Protein AF-A0A356JAR7-F1 (afdb_monomer_lite)

Foldseek 3Di:
DDDDDDDDPDDDDPPDPPDPDPPPDPDDDPDDVVVVVLVVVLVVQLVVLLVLLVVLLVVLCVVCVVDPLLNLLSVVLSLLSSLVSSCVSVVNDLLVSLVSVLVVVLVSLCVVVVDDSVVSVVLCVQLDLDDQDLVSLVVSLVVQCVVCVVPVSSNVSSVVNSVSSVLSNVCVVVVNDPVVSSVVVLLVVLCVSCVVPPPPSVVSVVSSVSSVVSSVVVVVVPD

Secondary structure (DSSP, 8-state):
----------------GGGS-SSS--------HHHHHHHHHHHHHHHHHHHHHHHHHHHHHHHTTT-HHHHHHHHHHHHHHHHHHHHHHTT--HHHHHHHHHHHHHHHHHHHH---HHHHHHHHHHH-S--SSHHHHHHHHHHHHHHTTT-HHHHHHHHHHHHHHHHHHHHHHHT--HHHHHHHHHHHHHHHHTTTSSS-HHHHHHHHHHHHHHHHHHHHT--

pLDDT: mean 80.56, std 20.0, range [25.48, 97.31]

Structure (mmCIF, N/CA/C/O backbone):
data_AF-A0A356JAR7-F1
#
_entry.id   AF-A0A356JAR7-F1
#
loop_
_atom_site.group_PDB
_atom_site.id
_atom_site.type_symbol
_atom_site.label_atom_id
_atom_site.label_alt_id
_atom_site.label_comp_id
_atom_site.label_asym_id
_atom_site.label_entity_id
_atom_site.label_seq_id
_atom_site.pdbx_PDB_ins_code
_atom_site.Cartn_x
_atom_site.Cartn_y
_atom_site.Cartn_z
_atom_site.occupancy
_atom_site.B_iso_or_equiv
_atom_site.auth_seq_id
_atom_site.auth_comp_id
_atom_site.auth_asym_id
_atom_site.auth_atom_id
_atom_site.pdbx_PDB_model_num
ATOM 1 N N . MET A 1 1 ? -28.819 -6.825 34.158 1.00 35.91 1 MET A N 1
ATOM 2 C CA . MET A 1 1 ? -28.658 -8.290 34.064 1.00 35.91 1 MET A CA 1
ATOM 3 C C . MET A 1 1 ? -28.455 -8.627 32.602 1.00 35.91 1 MET A C 1
ATOM 5 O O . MET A 1 1 ? -29.232 -8.179 31.770 1.00 35.91 1 MET A O 1
ATOM 9 N N . GLU A 1 2 ? -27.337 -9.286 32.324 1.00 35.34 2 GLU A N 1
ATOM 10 C CA . GLU A 1 2 ? -26.814 -9.649 31.007 1.00 35.34 2 GLU A CA 1
ATOM 11 C C . GLU A 1 2 ? -27.755 -10.545 30.194 1.00 35.34 2 GLU A C 1
ATOM 13 O O . GLU A 1 2 ? -28.393 -11.434 30.756 1.00 35.34 2 GLU A O 1
ATOM 18 N N . ASN A 1 3 ? -27.692 -10.436 28.859 1.00 30.36 3 ASN A N 1
ATOM 19 C CA . ASN A 1 3 ? -27.436 -11.631 28.051 1.00 30.36 3 ASN A CA 1
ATOM 20 C C . ASN A 1 3 ? -26.855 -11.323 26.654 1.00 30.36 3 ASN A C 1
ATOM 22 O O . ASN A 1 3 ? -27.565 -10.984 25.714 1.00 30.36 3 ASN A O 1
ATOM 26 N N . ARG A 1 4 ? -25.528 -11.493 26.572 1.00 31.50 4 ARG A N 1
ATOM 27 C CA . ARG A 1 4 ? -24.758 -12.283 25.589 1.00 31.50 4 ARG A CA 1
ATOM 28 C C . ARG A 1 4 ? -25.007 -12.048 24.095 1.00 31.50 4 ARG A C 1
ATOM 30 O O . ARG A 1 4 ? -25.808 -12.723 23.452 1.00 31.50 4 ARG A O 1
ATOM 37 N N . GLY A 1 5 ? -24.132 -11.217 23.530 1.00 29.02 5 GLY A N 1
ATOM 38 C CA . GLY A 1 5 ? -23.761 -11.270 22.121 1.00 29.02 5 GLY A CA 1
ATOM 39 C C . GLY A 1 5 ? -23.089 -12.600 21.765 1.00 29.02 5 GLY A C 1
ATOM 40 O O . GLY A 1 5 ? -22.187 -13.075 22.458 1.00 29.02 5 GLY A O 1
ATOM 41 N N . LYS A 1 6 ? -23.531 -13.200 20.660 1.00 31.67 6 LYS A N 1
ATOM 42 C CA . LYS A 1 6 ? -22.829 -14.296 19.993 1.00 31.67 6 LYS A CA 1
ATOM 43 C C . LYS A 1 6 ? -21.665 -13.693 19.205 1.00 31.67 6 LYS A C 1
ATOM 45 O O . LYS A 1 6 ? -21.878 -13.143 18.132 1.00 31.67 6 LYS A O 1
ATOM 50 N N . ARG A 1 7 ? -20.443 -13.783 19.737 1.00 31.20 7 ARG A N 1
ATOM 51 C CA . ARG A 1 7 ? -19.226 -13.577 18.941 1.00 31.20 7 ARG A CA 1
ATOM 52 C C . ARG A 1 7 ? -18.943 -14.865 18.180 1.00 31.20 7 ARG A C 1
ATOM 54 O O . ARG A 1 7 ? -18.690 -15.906 18.784 1.00 31.20 7 ARG A O 1
ATOM 61 N N . VAL A 1 8 ? -19.049 -14.788 16.860 1.00 27.92 8 VAL A N 1
ATOM 62 C CA . VAL A 1 8 ? -18.603 -15.838 15.950 1.00 27.92 8 VAL A CA 1
ATOM 63 C C . VAL A 1 8 ? -17.076 -15.837 15.994 1.00 27.92 8 VAL A C 1
ATOM 65 O O . VAL A 1 8 ? -16.437 -14.861 15.619 1.00 27.92 8 VAL A O 1
ATOM 68 N N . ILE A 1 9 ? -16.497 -16.921 16.505 1.00 32.31 9 ILE A N 1
ATOM 69 C CA . ILE A 1 9 ? -15.067 -17.202 16.404 1.00 32.31 9 ILE A CA 1
ATOM 70 C C . ILE A 1 9 ? -14.839 -17.693 14.973 1.00 32.31 9 ILE A C 1
ATOM 72 O O . ILE A 1 9 ? -15.124 -18.851 14.671 1.00 32.31 9 ILE A O 1
ATOM 76 N N . ILE A 1 10 ? -14.371 -16.821 14.079 1.00 30.97 10 ILE A N 1
ATOM 77 C CA . ILE A 1 10 ? -13.859 -17.255 12.776 1.00 30.97 10 ILE A CA 1
ATOM 78 C C . ILE A 1 10 ? -12.370 -17.528 12.964 1.00 30.97 10 ILE A C 1
ATOM 80 O O . ILE A 1 10 ? -11.552 -16.618 13.062 1.00 30.97 10 ILE A O 1
ATOM 84 N N . GLY A 1 11 ? -12.039 -18.814 13.083 1.00 25.48 11 GLY A N 1
ATOM 85 C CA . GLY A 1 11 ? -10.665 -19.290 13.030 1.00 25.48 11 GLY A CA 1
ATOM 86 C C . GLY A 1 11 ? -10.060 -18.945 11.674 1.00 25.48 11 GLY A C 1
ATOM 87 O O . GLY A 1 11 ? -10.564 -19.368 10.635 1.00 25.48 11 GLY A O 1
ATOM 88 N N . ILE A 1 12 ? -8.979 -18.172 11.702 1.00 36.19 12 ILE A N 1
ATOM 89 C CA . ILE A 1 12 ? -8.209 -17.785 10.526 1.00 36.19 12 ILE A CA 1
ATOM 90 C C . ILE A 1 12 ? -7.508 -19.042 9.995 1.00 36.19 12 ILE A C 1
ATOM 92 O O . ILE A 1 12 ? -6.476 -19.467 10.509 1.00 36.19 12 ILE A O 1
ATOM 96 N N . ARG A 1 13 ? -8.086 -19.668 8.967 1.00 26.36 13 ARG A N 1
ATOM 97 C CA . ARG A 1 13 ? -7.337 -20.528 8.050 1.00 26.36 13 ARG A CA 1
ATOM 98 C C . ARG A 1 13 ? -6.931 -19.658 6.870 1.00 26.36 13 ARG A C 1
ATOM 100 O O . ARG A 1 13 ? -7.757 -19.376 6.011 1.00 26.36 13 ARG A O 1
ATOM 107 N N . PHE A 1 14 ? -5.661 -19.263 6.825 1.00 33.34 14 PHE A N 1
ATOM 108 C CA . PHE A 1 14 ? -5.032 -18.769 5.603 1.00 33.34 14 PHE A CA 1
ATOM 109 C C . PHE A 1 14 ? -4.961 -19.923 4.596 1.00 33.34 14 PHE A C 1
ATOM 111 O O . PHE A 1 14 ? -3.959 -20.625 4.479 1.00 33.34 14 PHE A O 1
ATOM 118 N N . THR A 1 15 ? -6.053 -20.171 3.881 1.00 28.72 15 THR A N 1
ATOM 119 C CA . THR A 1 15 ? -5.991 -20.925 2.634 1.00 28.72 15 THR A CA 1
ATOM 120 C C . THR A 1 15 ? -5.619 -19.962 1.517 1.00 28.72 15 THR A C 1
ATOM 122 O O . THR A 1 15 ? -6.446 -19.189 1.054 1.00 28.72 15 THR A O 1
ATOM 125 N N . SER A 1 16 ? -4.369 -20.089 1.065 1.00 33.62 16 SER A N 1
ATOM 126 C CA . SER A 1 16 ? -3.976 -19.895 -0.335 1.00 33.62 16 SER A CA 1
ATOM 127 C C . SER A 1 16 ? -3.787 -18.460 -0.849 1.00 33.62 16 SER A C 1
ATOM 129 O O . SER A 1 16 ? -4.411 -18.069 -1.825 1.00 33.62 16 SER A O 1
ATOM 131 N N . ILE A 1 17 ? -2.754 -17.768 -0.354 1.00 38.88 17 ILE A N 1
ATOM 132 C CA . ILE A 1 17 ? -2.008 -16.791 -1.186 1.00 38.88 17 ILE A CA 1
ATOM 133 C C . ILE A 1 17 ? -1.139 -17.521 -2.247 1.00 38.88 17 ILE A C 1
ATOM 135 O O . ILE A 1 17 ? -0.597 -16.924 -3.167 1.00 38.88 17 ILE A O 1
ATOM 139 N N . SER A 1 18 ? -1.088 -18.858 -2.221 1.00 37.78 18 SER A N 1
ATOM 140 C CA . SER A 1 18 ? -0.409 -19.700 -3.223 1.00 37.78 18 SER A CA 1
ATOM 141 C C . SER A 1 18 ? -1.210 -19.960 -4.515 1.00 37.78 18 SER A C 1
ATOM 143 O O . SER A 1 18 ? -0.917 -20.925 -5.218 1.00 37.78 18 SER A O 1
ATOM 145 N N . ARG A 1 19 ? -2.251 -19.177 -4.837 1.00 33.78 19 ARG A N 1
ATOM 146 C CA . ARG A 1 19 ? -3.050 -19.354 -6.072 1.00 33.78 19 ARG A CA 1
ATOM 147 C C . ARG A 1 19 ? -3.418 -18.038 -6.760 1.00 33.78 19 ARG A C 1
ATOM 149 O O . ARG A 1 19 ? -4.527 -17.884 -7.264 1.00 33.78 19 ARG A O 1
ATOM 156 N N . ILE A 1 20 ? -2.477 -17.104 -6.842 1.00 39.41 20 ILE A N 1
ATOM 157 C CA . ILE A 1 20 ? -2.588 -16.006 -7.806 1.00 39.41 20 ILE A CA 1
ATOM 158 C C . ILE A 1 20 ? -2.305 -16.598 -9.202 1.00 39.41 20 ILE A C 1
ATOM 160 O O . ILE A 1 20 ? -1.162 -16.816 -9.580 1.00 39.41 20 ILE A O 1
ATOM 164 N N . ASN A 1 21 ? -3.385 -16.971 -9.900 1.00 33.88 21 ASN A N 1
ATOM 165 C CA . ASN A 1 21 ? -3.517 -17.191 -11.349 1.00 33.88 21 ASN A CA 1
ATOM 166 C C . ASN A 1 21 ? -2.280 -17.702 -12.124 1.00 33.88 21 ASN A C 1
ATOM 168 O O . ASN A 1 21 ? -1.588 -16.934 -12.787 1.00 33.88 21 ASN A O 1
ATOM 172 N N . ILE A 1 22 ? -2.106 -19.027 -12.178 1.00 39.91 22 ILE A N 1
ATOM 173 C CA . ILE A 1 22 ? -1.202 -19.696 -13.138 1.00 39.91 22 ILE A CA 1
ATOM 174 C C . ILE A 1 22 ? -1.838 -19.824 -14.549 1.00 39.91 22 ILE A C 1
ATOM 176 O O . ILE A 1 22 ? -1.135 -20.084 -15.519 1.00 39.91 22 ILE A O 1
ATOM 180 N N . ASP A 1 23 ? -3.134 -19.531 -14.730 1.00 35.72 23 ASP A N 1
ATOM 181 C CA . ASP A 1 23 ? -3.865 -19.909 -15.958 1.00 35.72 23 ASP A CA 1
ATOM 182 C C . ASP A 1 23 ? -4.227 -18.780 -16.946 1.00 35.72 23 ASP A C 1
ATOM 184 O O . ASP A 1 23 ? -5.091 -18.958 -17.807 1.00 35.72 23 ASP A O 1
ATOM 188 N N . ARG A 1 24 ? -3.562 -17.616 -16.932 1.00 39.03 24 ARG A N 1
ATOM 189 C CA . ARG A 1 24 ? -3.810 -16.584 -17.968 1.00 39.03 24 ARG A CA 1
ATOM 190 C C . ARG A 1 24 ? -2.548 -15.962 -18.559 1.00 39.03 24 ARG A C 1
ATOM 192 O O . ARG A 1 24 ? -2.243 -14.799 -18.331 1.00 39.03 24 ARG A O 1
ATOM 199 N N . LYS A 1 25 ? -1.895 -16.766 -19.407 1.00 35.69 25 LYS A N 1
ATOM 200 C CA . LYS A 1 25 ? -1.301 -16.453 -20.732 1.00 35.69 25 LYS A CA 1
ATOM 201 C C . LYS A 1 25 ? -0.078 -17.349 -20.970 1.00 35.69 25 LYS A C 1
ATOM 203 O O . LYS A 1 25 ? 1.059 -16.891 -20.971 1.00 35.69 25 LYS A O 1
ATOM 208 N N . MET A 1 26 ? -0.324 -18.626 -21.271 1.00 36.75 26 MET A N 1
ATOM 209 C CA . MET A 1 26 ? 0.580 -19.369 -22.152 1.00 36.75 26 MET A CA 1
ATOM 210 C C . MET A 1 26 ? 0.489 -18.732 -23.541 1.00 36.75 26 MET A C 1
ATOM 212 O O . MET A 1 26 ? -0.323 -19.137 -24.366 1.00 36.75 26 MET A O 1
ATOM 216 N N . ASN A 1 27 ? 1.272 -17.682 -23.781 1.00 38.81 27 ASN A N 1
ATOM 217 C CA . ASN A 1 27 ? 1.501 -17.191 -25.132 1.00 38.81 27 ASN A CA 1
ATOM 218 C C . ASN A 1 27 ? 3.004 -16.981 -25.343 1.00 38.81 27 ASN A C 1
ATOM 220 O O . ASN A 1 27 ? 3.568 -15.939 -25.028 1.00 38.81 27 ASN A O 1
ATOM 224 N N . THR A 1 28 ? 3.616 -18.066 -25.824 1.00 54.88 28 THR A N 1
ATOM 225 C CA . THR A 1 28 ? 4.808 -18.130 -26.681 1.00 54.88 28 THR A CA 1
ATOM 226 C C . THR A 1 28 ? 6.009 -17.266 -26.279 1.00 54.88 28 THR A C 1
ATOM 228 O O . THR A 1 28 ? 6.297 -16.254 -26.914 1.00 54.88 28 THR A O 1
ATOM 231 N N . MET A 1 29 ? 6.792 -17.744 -25.311 1.00 47.66 29 MET A N 1
ATOM 232 C CA . MET A 1 29 ? 8.245 -17.540 -25.319 1.00 47.66 29 MET A CA 1
ATOM 233 C C . MET A 1 29 ? 8.928 -18.902 -25.499 1.00 47.66 29 MET A C 1
ATOM 235 O O . MET A 1 29 ? 8.422 -19.897 -24.977 1.00 47.66 29 MET A O 1
ATOM 239 N N . PRO A 1 30 ? 10.037 -18.995 -26.254 1.00 45.12 30 PRO A N 1
ATOM 240 C CA . PRO A 1 30 ? 10.746 -20.254 -26.426 1.00 45.12 30 PRO A CA 1
ATOM 241 C C . PRO A 1 30 ? 11.299 -20.703 -25.067 1.00 45.12 30 PRO A C 1
ATOM 243 O O . PRO A 1 30 ? 12.112 -20.016 -24.448 1.00 45.12 30 PRO A O 1
ATOM 246 N N . HIS A 1 31 ? 10.819 -21.849 -24.586 1.00 51.94 31 HIS A N 1
ATOM 247 C CA . HIS A 1 31 ? 11.272 -22.480 -23.351 1.00 51.94 31 HIS A CA 1
ATOM 248 C C . HIS A 1 31 ? 12.684 -23.052 -23.550 1.00 51.94 31 HIS A C 1
ATOM 250 O O . HIS A 1 31 ? 12.841 -24.228 -23.876 1.00 51.94 31 HIS A O 1
ATOM 256 N N . SER A 1 32 ? 13.721 -22.225 -23.391 1.00 63.66 32 SER A N 1
ATOM 257 C CA . SER A 1 32 ? 15.079 -22.736 -23.193 1.00 63.66 32 SER A CA 1
ATOM 258 C C . SER A 1 32 ? 15.214 -23.268 -21.755 1.00 63.66 32 SER A C 1
ATOM 260 O O . SER A 1 32 ? 14.620 -22.696 -20.836 1.00 63.66 32 SER A O 1
ATOM 262 N N . PRO A 1 33 ? 15.976 -24.353 -21.525 1.00 69.31 33 PRO A N 1
ATOM 263 C CA . PRO A 1 33 ? 16.272 -24.862 -20.182 1.00 69.31 33 PRO A CA 1
ATOM 264 C C . PRO A 1 33 ? 16.812 -23.789 -19.222 1.00 69.31 33 PRO A C 1
ATOM 266 O O . PRO A 1 33 ? 16.407 -23.744 -18.065 1.00 69.31 33 PRO A O 1
ATOM 269 N N . GLU A 1 34 ? 17.623 -22.866 -19.738 1.00 69.44 34 GLU A N 1
ATOM 270 C CA . GLU A 1 34 ? 18.207 -21.735 -19.002 1.00 69.44 34 GLU A CA 1
ATOM 271 C C . GLU A 1 34 ? 17.139 -20.779 -18.435 1.00 69.44 34 GLU A C 1
ATOM 273 O O . GLU A 1 34 ? 17.252 -20.309 -17.304 1.00 69.44 34 GLU A O 1
ATOM 278 N N . ASN A 1 35 ? 16.049 -20.535 -19.176 1.00 71.94 35 ASN A N 1
ATOM 279 C CA . ASN A 1 35 ? 14.945 -19.694 -18.702 1.00 71.94 35 ASN A CA 1
ATOM 280 C C . ASN A 1 35 ? 14.132 -20.372 -17.587 1.00 71.94 35 ASN A C 1
ATOM 282 O O . ASN A 1 35 ? 13.607 -19.684 -16.713 1.00 71.94 35 ASN A O 1
ATOM 286 N N . MET A 1 36 ? 14.016 -21.705 -17.602 1.00 71.44 36 MET A N 1
ATOM 287 C CA . MET A 1 36 ? 13.330 -22.455 -16.540 1.00 71.44 36 MET A CA 1
ATOM 288 C C . MET A 1 36 ? 14.165 -22.516 -15.257 1.00 71.44 36 MET A C 1
ATOM 290 O O . MET A 1 36 ? 13.614 -22.397 -14.164 1.00 71.44 36 MET A O 1
ATOM 294 N N . GLU A 1 37 ? 15.484 -22.657 -15.386 1.00 77.44 37 GLU A N 1
ATOM 295 C CA . GLU A 1 37 ? 16.415 -22.667 -14.255 1.00 77.44 37 GLU A CA 1
ATOM 296 C C . GLU A 1 37 ? 16.419 -21.318 -13.524 1.00 77.44 37 GLU A C 1
ATOM 298 O O . GLU A 1 37 ? 16.181 -21.278 -12.317 1.00 77.44 37 GLU A O 1
ATOM 303 N N . LEU A 1 38 ? 16.523 -20.202 -14.257 1.00 79.00 38 LEU A N 1
ATOM 304 C CA . LEU A 1 38 ? 16.450 -18.855 -13.679 1.00 79.00 38 LEU A CA 1
ATOM 305 C C . LEU A 1 38 ? 15.112 -18.586 -12.963 1.00 79.00 38 LEU A C 1
ATOM 307 O O . LEU A 1 38 ? 15.077 -17.975 -11.893 1.00 79.00 38 LEU A O 1
ATOM 311 N N . GLN A 1 39 ? 13.995 -19.046 -13.537 1.00 77.44 39 GLN A N 1
ATOM 312 C CA . GLN A 1 39 ? 12.677 -18.917 -12.907 1.00 77.44 39 GLN A CA 1
ATOM 313 C C . GLN A 1 39 ? 12.595 -19.697 -11.593 1.00 77.44 39 GLN A C 1
ATOM 315 O O . GLN A 1 39 ? 12.089 -19.172 -10.601 1.00 77.44 3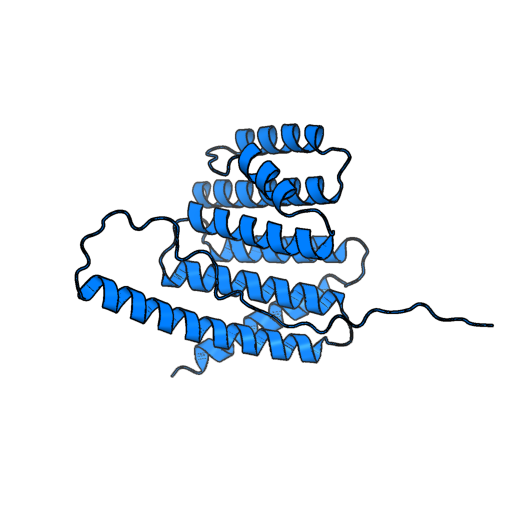9 GLN A O 1
ATOM 320 N N . TYR A 1 40 ? 13.108 -20.926 -11.570 1.00 79.94 40 TYR A N 1
ATOM 321 C CA . TYR A 1 40 ? 13.143 -21.742 -10.362 1.00 79.94 40 TYR A CA 1
ATOM 322 C C . TYR A 1 40 ? 14.044 -21.124 -9.282 1.00 79.94 40 TYR A C 1
ATOM 324 O O . TYR A 1 40 ? 13.640 -21.018 -8.123 1.00 79.94 40 TYR A O 1
ATOM 332 N N . GLU A 1 41 ? 15.231 -20.638 -9.650 1.00 83.94 41 GLU A N 1
ATOM 333 C CA . GLU A 1 41 ? 16.133 -19.947 -8.724 1.00 83.94 41 GLU A CA 1
ATOM 334 C C . GLU A 1 41 ? 15.486 -18.704 -8.103 1.00 83.94 41 GLU A C 1
ATOM 336 O O . GLU A 1 41 ? 15.566 -18.501 -6.887 1.00 83.94 41 GLU A O 1
ATOM 341 N N . ASN A 1 42 ? 14.799 -17.891 -8.910 1.00 84.62 42 ASN A N 1
ATOM 342 C CA . ASN A 1 42 ? 14.072 -16.728 -8.410 1.00 84.62 42 ASN A CA 1
ATOM 343 C C . ASN A 1 42 ? 12.934 -17.129 -7.466 1.00 84.62 42 ASN A C 1
ATOM 345 O O . ASN A 1 42 ? 12.805 -16.522 -6.403 1.00 84.62 42 ASN A O 1
ATOM 349 N N . GLN A 1 43 ? 12.175 -18.188 -7.771 1.00 81.56 43 GLN A N 1
ATOM 350 C CA . GLN A 1 43 ? 11.149 -18.714 -6.860 1.00 81.56 43 GLN A CA 1
ATOM 351 C C . GLN A 1 43 ? 11.739 -19.152 -5.513 1.00 81.56 43 GLN A C 1
ATOM 353 O O . GLN A 1 43 ? 11.181 -18.835 -4.463 1.00 81.56 43 GLN A O 1
ATOM 358 N N . VAL A 1 44 ? 12.892 -19.827 -5.516 1.00 87.06 44 VAL A N 1
ATOM 359 C CA . VAL A 1 44 ? 13.582 -20.224 -4.278 1.00 87.06 44 VAL A CA 1
ATOM 360 C C . VAL A 1 44 ? 14.054 -18.999 -3.489 1.00 87.06 44 VAL A C 1
ATOM 362 O O . VAL A 1 44 ? 13.908 -18.959 -2.265 1.00 87.06 44 VAL A O 1
ATOM 365 N N . ARG A 1 45 ? 14.612 -17.984 -4.161 1.00 86.12 45 ARG A N 1
ATOM 366 C CA . ARG A 1 45 ? 15.053 -16.732 -3.519 1.00 86.12 45 ARG A CA 1
ATOM 367 C C . ARG A 1 45 ? 13.885 -15.981 -2.887 1.00 86.12 45 ARG A C 1
ATOM 369 O O . ARG A 1 45 ? 14.003 -15.538 -1.749 1.00 86.12 45 ARG A O 1
ATOM 376 N N . VAL A 1 46 ? 12.767 -15.884 -3.601 1.00 86.12 46 VAL A N 1
ATOM 377 C CA . VAL A 1 46 ? 11.513 -15.302 -3.106 1.00 86.12 46 VAL A CA 1
ATOM 378 C C . VAL A 1 46 ? 11.023 -16.050 -1.877 1.00 86.12 46 VAL A C 1
ATOM 380 O O . VAL A 1 46 ? 10.754 -15.419 -0.861 1.00 86.12 46 VAL A O 1
ATOM 383 N N . GLY A 1 47 ? 10.960 -17.384 -1.945 1.00 85.94 47 GLY A N 1
ATOM 384 C CA . GLY A 1 47 ? 10.507 -18.217 -0.832 1.00 85.94 47 GLY A CA 1
ATOM 385 C C . GLY A 1 47 ? 11.309 -17.956 0.441 1.00 85.94 47 GLY A C 1
ATOM 386 O O . GLY A 1 47 ? 10.729 -17.675 1.485 1.00 85.94 47 GLY A O 1
ATOM 387 N N . LYS A 1 48 ? 12.643 -17.923 0.332 1.00 88.81 48 LYS A N 1
ATOM 388 C CA . LYS A 1 48 ? 13.532 -17.615 1.464 1.00 88.81 48 LYS A CA 1
ATOM 389 C C . LYS A 1 48 ? 13.312 -16.217 2.040 1.00 88.81 48 LYS A C 1
ATOM 391 O O . LYS A 1 48 ? 13.357 -16.045 3.255 1.00 88.81 48 LYS A O 1
ATOM 396 N N . GLU A 1 49 ? 13.106 -15.209 1.196 1.00 90.44 49 GLU A N 1
ATOM 397 C CA . GLU A 1 49 ? 12.828 -13.852 1.680 1.00 90.44 49 GLU A CA 1
ATOM 398 C C . GLU A 1 49 ? 11.448 -13.771 2.343 1.00 90.44 49 GLU A C 1
ATOM 400 O O . GLU A 1 49 ? 11.308 -13.147 3.392 1.00 90.44 49 GLU A O 1
ATOM 405 N N . PHE A 1 50 ? 10.443 -14.457 1.798 1.00 93.19 50 PHE A N 1
ATOM 406 C CA . PHE A 1 50 ? 9.102 -14.493 2.377 1.00 93.19 50 PHE A CA 1
ATOM 407 C C . PHE A 1 50 ? 9.082 -15.202 3.729 1.00 93.19 50 PHE A C 1
ATOM 409 O O . PHE A 1 50 ? 8.407 -14.722 4.632 1.00 93.19 50 PHE A O 1
ATOM 416 N N . GLU A 1 51 ? 9.840 -16.286 3.896 1.00 91.62 51 GLU A N 1
ATOM 417 C CA . GLU A 1 51 ? 9.993 -16.970 5.185 1.00 91.62 51 GLU A CA 1
ATOM 418 C C . GLU A 1 51 ? 10.566 -16.039 6.260 1.00 91.62 51 GLU A C 1
ATOM 420 O O . GLU A 1 51 ? 10.033 -15.976 7.366 1.00 91.62 51 GLU A O 1
ATOM 425 N N . LYS A 1 52 ? 11.608 -15.258 5.941 1.00 92.75 52 LYS A N 1
ATOM 426 C CA . LYS A 1 52 ? 12.162 -14.263 6.879 1.00 92.75 52 LYS A CA 1
ATOM 427 C C . LYS A 1 52 ? 11.115 -13.223 7.272 1.00 92.75 52 LYS A C 1
ATOM 429 O O . LYS A 1 52 ? 10.963 -12.920 8.453 1.00 92.75 52 LYS A O 1
ATOM 434 N N . ILE A 1 53 ? 10.386 -12.704 6.285 1.00 94.12 53 ILE A N 1
ATOM 435 C CA . ILE A 1 53 ? 9.344 -11.694 6.493 1.00 94.12 53 ILE A CA 1
ATOM 436 C C . ILE A 1 53 ? 8.213 -12.243 7.376 1.00 94.12 53 ILE A C 1
ATOM 438 O O . ILE A 1 53 ? 7.768 -11.552 8.290 1.00 94.12 53 ILE A O 1
ATOM 442 N N . GLU A 1 54 ? 7.776 -13.486 7.150 1.00 93.44 54 GLU A N 1
ATOM 443 C CA . GLU A 1 54 ? 6.779 -14.151 8.001 1.00 93.44 54 GLU A CA 1
ATOM 444 C C . GLU A 1 54 ? 7.282 -14.290 9.439 1.00 93.44 54 GLU A C 1
ATOM 446 O O . GLU A 1 54 ? 6.581 -13.902 10.367 1.00 93.44 54 GLU A O 1
ATOM 451 N N . LEU A 1 55 ? 8.526 -14.734 9.640 1.00 93.31 55 LEU A N 1
ATOM 452 C CA . LEU A 1 55 ? 9.102 -14.866 10.980 1.00 93.31 55 LEU A CA 1
ATOM 453 C C . LEU A 1 55 ? 9.169 -13.528 11.733 1.00 93.31 55 LEU A C 1
ATOM 455 O O . LEU A 1 55 ? 8.941 -13.497 12.944 1.00 93.31 55 LEU A O 1
ATOM 459 N N . VAL A 1 56 ? 9.494 -12.421 11.053 1.00 94.56 56 VAL A N 1
ATOM 460 C CA . VAL A 1 56 ? 9.459 -11.076 11.658 1.00 94.56 56 VAL A CA 1
ATOM 461 C C . VAL A 1 56 ? 8.028 -10.699 12.037 1.00 94.56 56 VAL A C 1
ATOM 463 O O . VAL A 1 56 ? 7.772 -10.296 13.175 1.00 94.56 56 VAL A O 1
ATOM 466 N N . ALA A 1 57 ? 7.089 -10.860 11.106 1.00 93.56 57 ALA A N 1
ATOM 467 C CA . ALA A 1 57 ? 5.697 -10.490 11.312 1.00 93.56 57 ALA A CA 1
ATOM 468 C C . ALA A 1 57 ? 5.026 -11.318 12.418 1.00 93.56 57 ALA A C 1
ATOM 470 O O . ALA A 1 57 ? 4.292 -10.760 13.230 1.00 93.56 57 ALA A O 1
ATOM 471 N N . GLU A 1 58 ? 5.301 -12.620 12.505 1.00 93.00 58 GLU A N 1
ATOM 472 C CA . GLU A 1 58 ? 4.800 -13.498 13.567 1.00 93.00 58 GLU A CA 1
ATOM 473 C C . GLU A 1 58 ? 5.309 -13.059 14.942 1.00 93.00 58 GLU A C 1
ATOM 475 O O . GLU A 1 58 ? 4.520 -12.931 15.879 1.00 93.00 58 GLU A O 1
ATOM 480 N N . LYS A 1 59 ? 6.610 -12.756 15.064 1.00 92.81 59 LYS A N 1
ATOM 481 C CA . LYS A 1 59 ? 7.205 -12.271 16.321 1.00 92.81 59 LYS A CA 1
ATOM 482 C C . LYS A 1 59 ? 6.568 -10.969 16.793 1.00 92.81 59 LYS A C 1
ATOM 484 O O . LYS A 1 59 ? 6.243 -10.842 17.973 1.00 92.81 59 LYS A O 1
ATOM 489 N N . LEU A 1 60 ? 6.382 -10.011 15.886 1.00 93.00 60 LEU A N 1
ATOM 490 C CA . LEU A 1 60 ? 5.749 -8.736 16.221 1.00 93.00 60 LEU A CA 1
ATOM 491 C C . LEU A 1 60 ? 4.261 -8.919 16.520 1.00 93.00 60 LEU A C 1
ATOM 493 O O . LEU A 1 60 ? 3.768 -8.381 17.505 1.00 93.00 60 LEU A O 1
ATOM 497 N N . THR A 1 61 ? 3.555 -9.743 15.748 1.00 90.75 61 THR A N 1
ATOM 498 C CA . THR A 1 61 ? 2.145 -10.060 16.010 1.00 90.75 61 THR A CA 1
ATOM 499 C C . THR A 1 61 ? 1.959 -10.662 17.400 1.00 90.75 61 THR A C 1
ATOM 501 O O . THR A 1 61 ? 1.052 -10.253 18.118 1.00 90.75 61 THR A O 1
ATOM 504 N N . GLU A 1 62 ? 2.828 -11.586 17.818 1.00 89.62 62 GLU A N 1
ATOM 505 C CA . GLU A 1 62 ? 2.782 -12.165 19.165 1.00 89.62 62 GLU A CA 1
ATOM 506 C C . GLU A 1 62 ? 3.100 -11.119 20.246 1.00 89.62 62 GLU A C 1
ATOM 508 O O . GLU A 1 62 ? 2.437 -11.083 21.285 1.00 89.62 62 GLU A O 1
ATOM 513 N N . LYS A 1 63 ? 4.066 -10.225 19.995 1.00 90.00 63 LYS A N 1
ATOM 514 C CA . LYS A 1 63 ? 4.413 -9.121 20.905 1.00 90.00 63 LYS A CA 1
ATOM 515 C C . LYS A 1 63 ? 3.253 -8.136 21.100 1.00 90.00 63 LYS A C 1
ATOM 517 O O . LYS A 1 63 ? 3.047 -7.665 22.217 1.00 90.00 63 LYS A O 1
ATOM 522 N N . TYR A 1 64 ? 2.485 -7.852 20.047 1.00 86.81 64 TYR A N 1
ATOM 523 C CA . TYR A 1 64 ? 1.380 -6.881 20.048 1.00 86.81 64 TYR A CA 1
ATOM 524 C C . TYR A 1 64 ? -0.019 -7.520 20.076 1.00 86.81 64 TYR A C 1
ATOM 526 O O . TYR A 1 64 ? -1.014 -6.836 19.842 1.00 86.81 64 TYR A O 1
ATOM 534 N N . LYS A 1 65 ? -0.122 -8.813 20.406 1.00 80.25 65 LYS A N 1
ATOM 535 C CA . LYS A 1 65 ? -1.354 -9.620 20.299 1.00 80.25 65 LYS A CA 1
ATOM 536 C C . LYS A 1 65 ? -2.578 -9.087 21.045 1.00 80.25 65 LYS A C 1
ATOM 538 O O . LYS A 1 65 ? -3.702 -9.411 20.676 1.00 80.25 65 LYS A O 1
ATOM 543 N N . GLU A 1 66 ? -2.366 -8.290 22.089 1.00 78.25 66 GLU A N 1
ATOM 544 C CA . GLU A 1 66 ? -3.441 -7.712 22.902 1.00 78.25 66 GLU A CA 1
ATOM 545 C C . GLU A 1 66 ? -4.183 -6.573 22.170 1.00 78.25 66 GLU A C 1
ATOM 547 O O . GLU A 1 66 ? -5.264 -6.170 22.596 1.00 78.25 66 GLU A O 1
ATOM 552 N N . TYR A 1 67 ? -3.644 -6.082 21.045 1.00 75.88 67 TYR A N 1
ATOM 553 C CA . TYR A 1 67 ? -4.194 -4.963 20.281 1.00 75.88 67 TYR A CA 1
ATOM 554 C C . TYR A 1 67 ? -4.464 -5.366 18.824 1.00 75.88 67 TYR A C 1
ATOM 556 O O . TYR A 1 67 ? -3.564 -5.406 17.984 1.00 75.88 67 TYR A O 1
ATOM 564 N N . THR A 1 68 ? -5.733 -5.635 18.507 1.00 71.25 68 THR A N 1
ATOM 565 C CA . THR A 1 68 ? -6.166 -6.090 17.169 1.00 71.25 68 THR A CA 1
ATOM 566 C C . THR A 1 68 ? -5.754 -5.127 16.047 1.00 71.25 68 THR A C 1
ATOM 568 O O . THR A 1 68 ? -5.316 -5.570 14.989 1.00 71.25 68 THR A O 1
ATOM 571 N N . GLU A 1 69 ? -5.832 -3.818 16.287 1.00 69.56 69 GLU A N 1
ATOM 572 C CA . GLU A 1 69 ? -5.447 -2.771 15.325 1.00 69.56 69 GLU A CA 1
ATOM 573 C C . GLU A 1 69 ? -3.941 -2.804 15.007 1.00 69.56 69 GLU A C 1
ATOM 575 O O . GLU A 1 69 ? -3.535 -2.643 13.856 1.00 69.56 69 GLU A O 1
ATOM 580 N N . LEU A 1 70 ? -3.100 -3.103 16.005 1.00 83.25 70 LEU A N 1
ATOM 581 C CA . LEU A 1 70 ? -1.651 -3.214 15.815 1.00 83.25 70 LEU A CA 1
ATOM 582 C C . LEU A 1 70 ? -1.285 -4.458 15.002 1.00 83.25 70 LEU A C 1
ATOM 584 O O . LEU A 1 70 ? -0.341 -4.422 14.216 1.00 83.25 70 LEU A O 1
ATOM 588 N N . LYS A 1 71 ? -2.066 -5.537 15.125 1.00 84.31 71 LYS A N 1
ATOM 589 C CA . LYS A 1 71 ? -1.916 -6.717 14.269 1.00 84.31 71 LYS A CA 1
ATOM 590 C C . LYS A 1 71 ? -2.189 -6.388 12.799 1.00 84.31 71 LYS A C 1
ATOM 592 O O . LYS A 1 71 ? -1.388 -6.768 11.949 1.00 84.31 71 LYS A O 1
ATOM 597 N N . GLY A 1 72 ? -3.264 -5.650 12.507 1.00 82.69 72 GLY A N 1
ATOM 598 C CA . GLY A 1 72 ? -3.568 -5.205 11.140 1.00 82.69 72 GLY A CA 1
ATOM 599 C C . GLY A 1 72 ? -2.427 -4.381 10.534 1.00 82.69 72 GLY A C 1
ATOM 600 O O . GLY A 1 72 ? -2.039 -4.591 9.385 1.00 82.69 72 GLY A O 1
ATOM 601 N N . PHE A 1 73 ? -1.800 -3.516 11.335 1.00 89.12 73 PHE A N 1
ATOM 602 C CA . PHE A 1 73 ? -0.630 -2.759 10.894 1.00 89.12 73 PHE A CA 1
ATOM 603 C C . PHE A 1 73 ? 0.606 -3.640 10.632 1.00 89.12 73 PHE A C 1
ATOM 605 O O . PHE A 1 73 ? 1.299 -3.438 9.634 1.00 89.12 73 PHE A O 1
ATOM 612 N N . VAL A 1 74 ? 0.871 -4.653 11.464 1.00 92.00 74 VAL A N 1
ATOM 613 C CA . VAL A 1 74 ? 1.954 -5.627 11.216 1.00 92.00 74 VAL A CA 1
ATOM 614 C C . VAL A 1 74 ? 1.701 -6.426 9.932 1.00 92.00 74 VAL A C 1
ATOM 616 O O . VAL A 1 74 ? 2.626 -6.624 9.142 1.00 92.00 74 VAL A O 1
ATOM 619 N N . ASP A 1 75 ? 0.457 -6.839 9.677 1.00 88.31 75 ASP A N 1
ATOM 620 C CA . ASP A 1 75 ? 0.079 -7.532 8.441 1.00 88.31 75 ASP A CA 1
ATOM 621 C C . ASP A 1 75 ? 0.253 -6.638 7.199 1.00 88.31 75 ASP A C 1
ATOM 623 O O . ASP A 1 75 ? 0.728 -7.112 6.161 1.00 88.31 75 ASP A O 1
ATOM 627 N N . TYR A 1 76 ? -0.026 -5.337 7.318 1.00 88.69 76 TYR A N 1
ATOM 628 C CA . TYR A 1 76 ? 0.278 -4.356 6.275 1.00 88.69 76 TYR A CA 1
ATOM 629 C C . TYR A 1 76 ? 1.788 -4.255 6.000 1.00 88.69 76 TYR A C 1
ATOM 631 O O . TYR A 1 76 ? 2.208 -4.362 4.846 1.00 88.69 76 TYR A O 1
ATOM 639 N N . LEU A 1 77 ? 2.625 -4.109 7.039 1.00 92.25 77 LEU A N 1
ATOM 640 C CA . LEU A 1 77 ? 4.089 -4.057 6.886 1.00 92.25 77 LEU A CA 1
ATOM 641 C C . LEU A 1 77 ? 4.632 -5.327 6.218 1.00 92.25 77 LEU A C 1
ATOM 643 O O . LEU A 1 77 ? 5.455 -5.251 5.304 1.00 92.25 77 LEU A O 1
ATOM 647 N N . LYS A 1 78 ? 4.109 -6.491 6.617 1.00 92.69 78 LYS A N 1
ATOM 648 C CA . LYS A 1 78 ? 4.417 -7.789 6.012 1.00 92.69 78 LYS A CA 1
ATOM 649 C C . LYS A 1 78 ? 4.090 -7.818 4.517 1.00 92.69 78 LYS A C 1
ATOM 651 O O . LYS A 1 78 ? 4.936 -8.221 3.718 1.00 92.69 78 LYS A O 1
ATOM 656 N N . GLY A 1 79 ? 2.879 -7.408 4.132 1.00 90.25 79 GLY A N 1
ATOM 657 C CA . GLY A 1 79 ? 2.449 -7.374 2.730 1.00 90.25 79 GLY A CA 1
ATOM 658 C C . GLY A 1 79 ? 3.320 -6.449 1.881 1.00 90.25 79 GLY A C 1
ATOM 659 O O . GLY A 1 79 ? 3.795 -6.842 0.813 1.00 90.25 79 GLY A O 1
ATOM 660 N N . MET A 1 80 ? 3.615 -5.259 2.408 1.00 91.44 80 MET A N 1
ATOM 661 C CA . MET A 1 80 ? 4.496 -4.287 1.765 1.00 91.44 80 MET A CA 1
ATOM 662 C C . MET A 1 80 ? 5.909 -4.840 1.556 1.00 91.44 80 MET A C 1
ATOM 664 O O . MET A 1 80 ? 6.440 -4.764 0.447 1.00 91.44 80 MET A O 1
ATOM 668 N N . GLU A 1 81 ? 6.518 -5.440 2.581 1.00 92.56 81 GLU A N 1
ATOM 669 C CA . GLU A 1 81 ? 7.879 -5.972 2.464 1.00 92.56 81 GLU A CA 1
ATOM 670 C C . GLU A 1 81 ? 7.956 -7.126 1.457 1.00 92.56 81 GLU A C 1
ATOM 672 O O . GLU A 1 81 ? 8.889 -7.178 0.654 1.00 92.56 81 GLU A O 1
ATOM 677 N N . LYS A 1 82 ? 6.947 -8.009 1.426 1.00 92.94 82 LYS A N 1
ATOM 678 C CA . LYS A 1 82 ? 6.871 -9.089 0.430 1.00 92.94 82 LYS A CA 1
ATOM 679 C C . LYS A 1 82 ? 6.775 -8.555 -0.992 1.00 92.94 82 LYS A C 1
ATOM 681 O O . LYS A 1 82 ? 7.510 -9.028 -1.859 1.00 92.94 82 LYS A O 1
ATOM 686 N N . LEU A 1 83 ? 5.919 -7.559 -1.228 1.00 93.00 83 LEU A N 1
ATOM 687 C CA . LEU A 1 83 ? 5.774 -6.941 -2.545 1.00 93.00 83 LEU A CA 1
ATOM 688 C C . LEU A 1 83 ? 7.105 -6.354 -3.025 1.00 93.00 83 LEU A C 1
ATOM 690 O O . LEU A 1 83 ? 7.534 -6.632 -4.144 1.00 93.00 83 LEU A O 1
ATOM 694 N N . PHE A 1 84 ? 7.801 -5.589 -2.179 1.00 91.44 84 PHE A N 1
ATOM 695 C CA . PHE A 1 84 ? 9.077 -4.983 -2.569 1.00 91.44 84 PHE A CA 1
ATOM 696 C C . PHE A 1 84 ? 10.222 -5.999 -2.685 1.00 91.44 84 PHE A C 1
ATOM 698 O O . PHE A 1 84 ? 11.086 -5.841 -3.551 1.00 91.44 84 PHE A O 1
ATOM 705 N N . ALA A 1 85 ? 10.231 -7.061 -1.874 1.00 91.50 85 ALA A N 1
ATOM 706 C CA . ALA A 1 85 ? 11.186 -8.157 -2.021 1.00 91.50 85 ALA A CA 1
ATOM 707 C C . ALA A 1 85 ? 10.995 -8.883 -3.362 1.00 91.50 85 ALA A C 1
ATOM 709 O O . ALA A 1 85 ? 11.973 -9.097 -4.083 1.00 91.50 85 ALA A O 1
ATOM 710 N N . GLN A 1 86 ? 9.745 -9.187 -3.726 1.00 91.50 86 GLN A N 1
ATOM 711 C CA . GLN A 1 86 ? 9.395 -9.790 -5.011 1.00 91.50 86 GLN A CA 1
ATOM 712 C C . GLN A 1 86 ? 9.801 -8.885 -6.175 1.00 91.50 86 GLN A C 1
ATOM 714 O O . GLN A 1 86 ? 10.511 -9.324 -7.079 1.00 91.50 86 GLN A O 1
ATOM 719 N N . ALA A 1 87 ? 9.418 -7.606 -6.117 1.00 90.69 87 ALA A N 1
ATOM 720 C CA . ALA A 1 87 ? 9.737 -6.620 -7.142 1.00 90.69 87 ALA A CA 1
ATOM 721 C C . ALA A 1 87 ? 11.244 -6.522 -7.408 1.00 90.69 87 ALA A C 1
ATOM 723 O O . ALA A 1 87 ? 11.667 -6.434 -8.560 1.00 90.69 87 ALA A O 1
ATOM 724 N N . ARG A 1 88 ? 12.058 -6.587 -6.348 1.00 90.44 88 ARG A N 1
ATOM 725 C CA . ARG A 1 88 ? 13.521 -6.573 -6.436 1.00 90.44 88 ARG A CA 1
ATOM 726 C C . ARG A 1 88 ? 14.094 -7.855 -7.042 1.00 90.44 88 ARG A C 1
ATOM 728 O O . ARG A 1 88 ? 15.046 -7.773 -7.807 1.00 90.44 88 ARG A O 1
ATOM 735 N N . ILE A 1 89 ? 13.581 -9.031 -6.676 1.00 88.56 89 ILE A N 1
ATOM 736 C CA . ILE A 1 89 ? 14.123 -10.316 -7.158 1.00 88.56 89 ILE A CA 1
ATOM 737 C C . ILE A 1 89 ? 13.783 -10.537 -8.633 1.00 88.56 89 ILE A C 1
ATOM 739 O O . ILE A 1 89 ? 14.647 -10.946 -9.407 1.00 88.56 89 ILE A O 1
ATOM 743 N N . ASP A 1 90 ? 12.552 -10.212 -9.019 1.00 88.31 90 ASP A N 1
ATOM 744 C CA . ASP A 1 90 ? 12.048 -10.396 -10.380 1.00 88.31 90 ASP A CA 1
ATOM 745 C C . ASP A 1 90 ? 12.309 -9.197 -11.302 1.00 88.31 90 ASP A C 1
ATOM 747 O O . ASP A 1 90 ? 11.932 -9.237 -12.473 1.00 88.31 90 ASP A O 1
ATOM 751 N N . ASN A 1 91 ? 12.918 -8.124 -10.789 1.00 87.94 91 ASN A N 1
ATOM 752 C CA . ASN A 1 91 ? 13.156 -6.870 -11.511 1.00 87.94 91 ASN A CA 1
ATOM 753 C C . ASN A 1 91 ? 11.876 -6.294 -12.142 1.00 87.94 91 ASN A C 1
ATOM 755 O O . ASN A 1 91 ? 11.810 -6.031 -13.345 1.00 87.94 91 ASN A O 1
ATOM 759 N N . TRP A 1 92 ? 10.831 -6.126 -11.333 1.00 91.00 92 TRP A N 1
ATOM 760 C CA . TRP A 1 92 ? 9.574 -5.546 -11.799 1.00 91.00 92 TRP A CA 1
ATOM 761 C C . TRP A 1 92 ? 9.756 -4.104 -12.280 1.00 91.00 92 TRP A C 1
ATOM 763 O O . TRP A 1 92 ? 10.551 -3.336 -11.740 1.00 91.00 92 TRP A O 1
ATOM 773 N N . THR A 1 93 ? 8.962 -3.722 -13.280 1.00 88.56 93 THR A N 1
ATOM 774 C CA . THR A 1 93 ? 8.838 -2.324 -13.697 1.00 88.56 93 THR A CA 1
ATOM 775 C C . THR A 1 93 ? 8.064 -1.525 -12.651 1.00 88.56 93 THR A C 1
ATOM 777 O O . THR A 1 93 ? 7.234 -2.075 -11.927 1.00 88.56 93 THR A O 1
ATOM 780 N N . GLU A 1 94 ? 8.269 -0.208 -12.612 1.00 86.12 94 GLU A N 1
ATOM 781 C CA . GLU A 1 94 ? 7.499 0.697 -11.746 1.00 86.12 94 GLU A CA 1
ATOM 782 C C . GLU A 1 94 ? 5.986 0.547 -11.942 1.00 86.12 94 GLU A C 1
ATOM 784 O O . GLU A 1 94 ? 5.238 0.504 -10.967 1.00 86.12 94 GLU A O 1
ATOM 789 N N . THR A 1 95 ? 5.536 0.382 -13.191 1.00 87.56 95 THR A N 1
ATOM 790 C CA . THR A 1 95 ? 4.130 0.106 -13.513 1.00 87.56 95 THR A CA 1
ATOM 791 C C . THR A 1 95 ? 3.628 -1.140 -12.796 1.00 87.56 95 THR A C 1
ATOM 793 O O . THR A 1 95 ? 2.592 -1.080 -12.144 1.00 87.56 95 THR A O 1
ATOM 796 N N . LYS A 1 96 ? 4.385 -2.242 -12.852 1.00 89.94 96 LYS A N 1
ATOM 797 C CA . LYS A 1 96 ? 3.992 -3.494 -12.202 1.00 89.94 96 LYS A CA 1
ATOM 798 C C . LYS A 1 96 ? 3.983 -3.366 -10.679 1.00 89.94 96 LYS A C 1
ATOM 800 O O . LYS A 1 96 ? 3.053 -3.833 -10.037 1.00 89.94 96 LYS A O 1
ATOM 805 N N . VAL A 1 97 ? 4.977 -2.695 -10.093 1.00 90.94 97 VAL A N 1
ATOM 806 C CA . VAL A 1 97 ? 4.986 -2.413 -8.645 1.00 90.94 97 VAL A CA 1
ATOM 807 C C . VAL A 1 97 ? 3.735 -1.633 -8.251 1.00 90.94 97 VAL A C 1
ATOM 809 O O . VAL A 1 97 ? 3.095 -1.953 -7.254 1.00 90.94 97 VAL A O 1
ATOM 812 N N . LYS A 1 98 ? 3.367 -0.627 -9.045 1.00 90.12 98 LYS A N 1
ATOM 813 C CA . LYS A 1 98 ? 2.182 0.187 -8.800 1.00 90.12 98 LYS A CA 1
ATOM 814 C C . LYS A 1 98 ? 0.883 -0.616 -8.895 1.00 90.12 98 LYS A C 1
ATOM 816 O O . LYS A 1 98 ? 0.016 -0.446 -8.045 1.00 90.12 98 LYS A O 1
ATOM 821 N N . GLU A 1 99 ? 0.749 -1.466 -9.910 1.00 91.19 99 GLU A N 1
ATOM 822 C CA . GLU A 1 99 ? -0.405 -2.361 -10.074 1.00 91.19 99 GLU A CA 1
ATOM 823 C C . GLU A 1 99 ? -0.554 -3.287 -8.862 1.00 91.19 99 GLU A C 1
ATOM 825 O O . GLU A 1 99 ? -1.618 -3.338 -8.256 1.00 91.19 99 GLU A O 1
ATOM 830 N N . GLU A 1 100 ? 0.531 -3.928 -8.437 1.00 91.75 100 GLU A N 1
ATOM 831 C CA . GLU A 1 100 ? 0.529 -4.879 -7.318 1.00 91.75 100 GLU A CA 1
ATOM 832 C C . GLU A 1 100 ? 0.283 -4.197 -5.960 1.00 91.75 100 GLU A C 1
ATOM 834 O O . GLU A 1 100 ? -0.313 -4.791 -5.061 1.00 91.75 100 GLU A O 1
ATOM 839 N N . LEU A 1 101 ? 0.692 -2.931 -5.797 1.00 92.12 101 LEU A N 1
ATOM 840 C CA . LEU A 1 101 ? 0.344 -2.129 -4.616 1.00 92.12 101 LEU A CA 1
ATOM 841 C C . LEU A 1 101 ? -1.168 -1.901 -4.543 1.00 92.12 101 LEU A C 1
ATOM 843 O O . LEU A 1 101 ? -1.766 -2.066 -3.481 1.00 92.12 101 LEU A O 1
ATOM 847 N N . VAL A 1 102 ? -1.788 -1.566 -5.676 1.00 92.31 102 VAL A N 1
ATOM 848 C CA . VAL A 1 102 ? -3.238 -1.370 -5.750 1.00 92.31 102 VAL A CA 1
ATOM 849 C C . VAL A 1 102 ? -3.990 -2.679 -5.540 1.00 92.31 102 VAL A C 1
ATOM 851 O O . VAL A 1 102 ? -4.947 -2.681 -4.774 1.00 92.31 102 VAL A O 1
ATOM 854 N N . GLU A 1 103 ? -3.548 -3.791 -6.132 1.00 91.81 103 GLU A N 1
ATOM 855 C CA . GLU A 1 103 ? -4.179 -5.099 -5.899 1.00 91.81 103 GLU A CA 1
ATOM 856 C C . GLU A 1 103 ? -4.131 -5.514 -4.425 1.00 91.81 103 GLU A C 1
ATOM 858 O O . GLU A 1 103 ? -5.130 -5.995 -3.887 1.00 91.81 103 GLU A O 1
ATOM 863 N N . ASN A 1 104 ? -3.002 -5.289 -3.747 1.00 89.06 104 ASN A N 1
ATOM 864 C CA . ASN A 1 104 ? -2.911 -5.546 -2.312 1.00 89.06 104 ASN A CA 1
ATOM 865 C C . ASN A 1 104 ? -3.883 -4.669 -1.513 1.00 89.06 104 ASN A C 1
ATOM 867 O O . ASN A 1 104 ? -4.550 -5.176 -0.614 1.00 89.06 104 ASN A O 1
ATOM 871 N N . GLU A 1 105 ? -4.004 -3.379 -1.836 1.00 89.75 105 GLU A N 1
ATOM 872 C CA . GLU A 1 105 ? -4.926 -2.492 -1.117 1.00 89.75 105 GLU A CA 1
ATOM 873 C C . GLU A 1 105 ? -6.396 -2.864 -1.350 1.00 89.75 105 GLU A C 1
ATOM 875 O O . GLU A 1 105 ? -7.182 -2.814 -0.406 1.00 89.75 105 GLU A O 1
ATOM 880 N N . ILE A 1 106 ? -6.764 -3.302 -2.563 1.00 91.38 106 ILE A N 1
ATOM 881 C CA . ILE A 1 106 ? -8.104 -3.845 -2.849 1.00 91.38 106 ILE A CA 1
ATOM 882 C C . ILE A 1 106 ? -8.426 -4.978 -1.874 1.00 91.38 106 ILE A C 1
ATOM 884 O O . ILE A 1 106 ? -9.506 -4.995 -1.285 1.00 91.38 106 ILE A O 1
ATOM 888 N N . HIS A 1 107 ? -7.487 -5.909 -1.696 1.00 86.75 107 HIS A N 1
ATOM 889 C CA . HIS A 1 107 ? -7.680 -7.056 -0.819 1.00 86.75 107 HIS A CA 1
ATOM 890 C C . HIS A 1 107 ? -7.841 -6.642 0.650 1.00 86.75 107 HIS A C 1
ATOM 892 O O . HIS A 1 107 ? -8.767 -7.101 1.319 1.00 86.75 107 HIS A O 1
ATOM 898 N N . PHE A 1 108 ? -6.977 -5.748 1.143 1.00 83.19 108 PHE A N 1
ATOM 899 C CA . PHE A 1 108 ? -7.056 -5.260 2.523 1.00 83.19 108 PHE A CA 1
ATOM 900 C C . PHE A 1 108 ? -8.368 -4.515 2.791 1.00 83.19 108 PHE A C 1
ATOM 902 O O . PHE A 1 108 ? -9.089 -4.860 3.726 1.00 83.19 108 PHE A O 1
ATOM 909 N N . LEU A 1 109 ? -8.731 -3.554 1.936 1.00 85.56 109 LEU A N 1
ATOM 910 C CA . LEU A 1 109 ? -9.949 -2.769 2.132 1.00 85.56 109 LEU A CA 1
ATOM 911 C C . LEU A 1 109 ? -11.215 -3.612 1.995 1.00 85.56 109 LEU A C 1
ATOM 913 O O . LEU A 1 109 ? -12.161 -3.390 2.746 1.00 85.56 109 LEU A O 1
ATOM 917 N N . ALA A 1 110 ? -11.260 -4.589 1.087 1.00 86.81 110 ALA A N 1
ATOM 918 C CA . ALA A 1 110 ? -12.422 -5.467 0.955 1.00 86.81 110 ALA A CA 1
ATOM 919 C C . ALA A 1 110 ? -12.651 -6.330 2.203 1.00 86.81 110 ALA A C 1
ATOM 921 O O . ALA A 1 110 ? -13.794 -6.494 2.637 1.00 86.81 110 ALA A O 1
ATOM 922 N N . ILE A 1 111 ? -11.576 -6.839 2.813 1.00 82.25 111 ILE A N 1
ATOM 923 C CA . ILE A 1 111 ? -11.659 -7.600 4.066 1.00 82.25 111 ILE A CA 1
ATOM 924 C C . ILE A 1 111 ? -12.165 -6.716 5.210 1.00 82.25 111 ILE A C 1
ATOM 926 O O . ILE A 1 111 ? -13.053 -7.140 5.951 1.00 82.25 111 ILE A O 1
ATOM 930 N N . ASP A 1 112 ? -11.627 -5.503 5.339 1.00 79.25 112 ASP A N 1
ATOM 931 C CA . ASP A 1 112 ? -11.907 -4.630 6.482 1.00 79.25 112 ASP A CA 1
ATOM 932 C C . ASP A 1 112 ? -13.286 -3.957 6.394 1.00 79.25 112 ASP A C 1
ATOM 934 O O . ASP A 1 112 ? -13.984 -3.823 7.400 1.00 79.25 112 ASP A O 1
ATOM 938 N N . SER A 1 113 ? -13.708 -3.565 5.189 1.00 82.94 113 SER A N 1
ATOM 939 C CA . SER A 1 113 ? -14.968 -2.840 4.965 1.00 82.94 113 SER A CA 1
ATOM 940 C C . SER A 1 113 ? -16.179 -3.735 4.699 1.00 82.94 113 SER A C 1
ATOM 942 O O . SER A 1 113 ? -17.321 -3.298 4.842 1.00 82.94 113 SER A O 1
ATOM 944 N N . GLY A 1 114 ? -15.958 -4.977 4.254 1.00 82.31 114 GLY A N 1
ATOM 945 C CA . GLY A 1 114 ? -17.016 -5.834 3.715 1.00 82.31 114 GLY A CA 1
ATOM 946 C C . GLY A 1 114 ? -17.571 -5.373 2.359 1.00 82.31 114 GLY A C 1
ATOM 947 O O . GLY A 1 114 ? -18.566 -5.932 1.890 1.00 82.31 114 GLY A O 1
ATOM 948 N N . VAL A 1 115 ? -16.954 -4.370 1.724 1.00 89.00 115 VAL A N 1
ATOM 949 C CA . VAL A 1 115 ? -17.250 -3.962 0.346 1.00 89.00 115 VAL A CA 1
ATOM 950 C C . VAL A 1 115 ? -16.678 -5.002 -0.616 1.00 89.00 115 VAL A C 1
ATOM 952 O O . VAL A 1 115 ? -15.561 -5.483 -0.447 1.00 89.00 115 VAL A O 1
ATOM 955 N N . ASP A 1 116 ? -17.451 -5.346 -1.646 1.00 91.38 116 ASP A N 1
ATOM 956 C CA . ASP A 1 116 ? -17.037 -6.309 -2.667 1.00 91.38 116 ASP A CA 1
ATOM 957 C C . ASP A 1 116 ? -15.776 -5.825 -3.407 1.00 91.38 116 ASP A C 1
ATOM 959 O O . ASP A 1 116 ? -15.748 -4.705 -3.930 1.00 91.38 116 ASP A O 1
ATOM 963 N N . GLU A 1 117 ? -14.758 -6.687 -3.504 1.00 93.50 117 GLU A N 1
ATOM 964 C C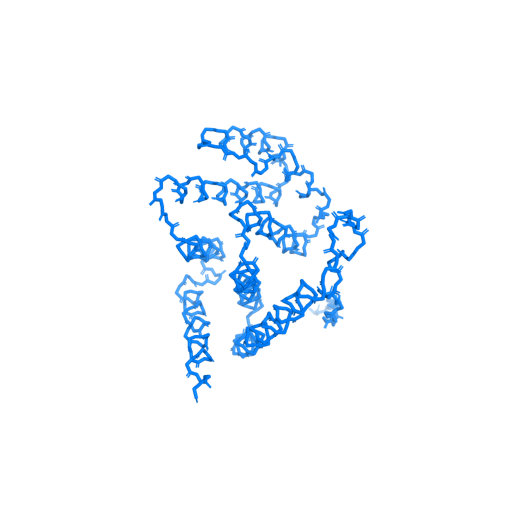A . GLU A 1 117 ? -13.534 -6.429 -4.271 1.00 93.50 117 GLU A CA 1
ATOM 965 C C . GLU A 1 117 ? -13.828 -5.959 -5.704 1.00 93.50 117 GLU A C 1
ATOM 967 O O . GLU A 1 117 ? -13.086 -5.144 -6.252 1.00 93.50 117 GLU A O 1
ATOM 972 N N . ASP A 1 118 ? -14.913 -6.435 -6.323 1.00 95.12 118 ASP A N 1
ATOM 973 C CA . ASP A 1 118 ? -15.297 -6.052 -7.682 1.00 95.12 118 ASP A CA 1
ATOM 974 C C . ASP A 1 118 ? -15.654 -4.563 -7.801 1.00 95.12 118 ASP A C 1
ATOM 976 O O . ASP A 1 118 ? -15.508 -3.972 -8.875 1.00 95.12 118 ASP A O 1
ATOM 980 N N . ILE A 1 119 ? -16.094 -3.918 -6.715 1.00 94.81 119 ILE A N 1
ATOM 981 C CA . ILE A 1 119 ? -16.292 -2.464 -6.690 1.00 94.81 119 ILE A CA 1
ATOM 982 C C . ILE A 1 119 ? -14.940 -1.761 -6.799 1.00 94.81 119 ILE A C 1
ATOM 984 O O . ILE A 1 119 ? -14.779 -0.900 -7.666 1.00 94.81 119 ILE A O 1
ATOM 988 N N . PHE A 1 120 ? -13.957 -2.159 -5.993 1.00 95.94 120 PHE A N 1
ATOM 989 C CA . PHE A 1 120 ? -12.626 -1.558 -6.039 1.00 95.94 120 PHE A CA 1
ATOM 990 C C . PHE A 1 120 ? -11.902 -1.853 -7.358 1.00 95.94 120 PHE A C 1
ATOM 992 O O . PHE A 1 120 ? -11.284 -0.956 -7.925 1.00 95.94 120 PHE A O 1
ATOM 999 N N . LYS A 1 121 ? -12.059 -3.054 -7.930 1.00 95.19 121 LYS A N 1
ATOM 1000 C CA . LYS A 1 121 ? -11.525 -3.388 -9.264 1.00 95.19 121 LYS A CA 1
ATOM 1001 C C . LYS A 1 121 ? -12.110 -2.489 -10.354 1.00 95.19 121 LYS A C 1
ATOM 1003 O O . LYS A 1 121 ? -11.361 -1.982 -11.182 1.00 95.19 121 LYS A O 1
ATOM 1008 N N . ARG A 1 122 ? -13.421 -2.211 -10.323 1.00 95.69 122 ARG A N 1
ATOM 1009 C CA . ARG A 1 122 ? -14.041 -1.239 -11.244 1.00 95.69 122 ARG A CA 1
ATOM 1010 C C . ARG A 1 122 ? -13.498 0.171 -11.045 1.00 95.69 122 ARG A C 1
ATOM 1012 O O . ARG A 1 122 ? -13.250 0.862 -12.024 1.00 95.69 122 ARG A O 1
ATOM 1019 N N . ILE A 1 123 ? -13.305 0.596 -9.797 1.00 95.88 123 ILE A N 1
ATOM 1020 C CA . ILE A 1 123 ? -12.715 1.903 -9.493 1.00 95.88 123 ILE A CA 1
ATOM 1021 C C . ILE A 1 123 ? -11.279 1.987 -10.036 1.00 95.88 123 ILE A C 1
ATOM 1023 O O . ILE A 1 123 ? -10.950 2.972 -10.686 1.00 95.88 123 ILE A O 1
ATOM 1027 N N . ARG A 1 124 ? -10.453 0.950 -9.846 1.00 95.06 124 ARG A N 1
ATOM 1028 C CA . ARG A 1 124 ? -9.101 0.840 -10.425 1.00 95.06 124 ARG A CA 1
ATOM 1029 C C . ARG A 1 124 ? -9.123 0.951 -11.948 1.00 95.06 124 ARG A C 1
ATOM 1031 O O . ARG A 1 124 ? -8.321 1.691 -12.517 1.00 95.06 124 ARG A O 1
ATOM 1038 N N . ASP A 1 125 ? -10.023 0.217 -12.595 1.00 94.31 125 ASP A N 1
ATOM 1039 C CA . ASP A 1 125 ? -10.138 0.192 -14.055 1.00 94.31 125 ASP A CA 1
ATOM 1040 C C . ASP A 1 125 ? -10.580 1.552 -14.610 1.00 94.31 125 ASP A C 1
ATOM 1042 O O . ASP A 1 125 ? -10.002 2.028 -15.587 1.00 94.31 125 ASP A O 1
ATOM 1046 N N . ASP A 1 126 ? -11.544 2.205 -13.953 1.00 92.50 126 ASP A N 1
ATOM 1047 C CA . ASP A 1 126 ? -12.004 3.552 -14.307 1.00 92.50 126 ASP A CA 1
ATOM 1048 C C . ASP A 1 126 ? -10.943 4.628 -14.012 1.00 92.50 126 ASP A C 1
ATOM 1050 O O . ASP A 1 126 ? -10.904 5.649 -14.695 1.00 92.50 126 ASP A O 1
ATOM 1054 N N . PHE A 1 127 ? -10.103 4.423 -12.990 1.00 92.88 127 PHE A N 1
ATOM 1055 C CA . PHE A 1 127 ? -8.995 5.322 -12.671 1.00 92.88 127 PHE A CA 1
ATOM 1056 C C . PHE A 1 127 ? -7.976 5.250 -13.809 1.00 92.88 127 PHE A C 1
ATOM 1058 O O . PHE A 1 127 ? -7.654 6.257 -14.420 1.00 92.88 127 PHE A O 1
ATOM 1065 N N . GLY A 1 128 ? -7.539 4.044 -14.178 1.00 83.81 128 GLY A N 1
ATOM 1066 C CA . GLY A 1 128 ? -6.555 3.845 -15.238 1.00 83.81 128 GLY A CA 1
ATOM 1067 C C . GLY A 1 128 ? -5.145 4.150 -14.738 1.00 83.81 128 GLY A C 1
ATOM 1068 O O . GLY A 1 128 ? -4.731 5.289 -14.600 1.00 83.81 128 GLY A O 1
ATOM 1069 N N . MET A 1 129 ? -4.349 3.118 -14.473 1.00 74.94 129 MET A N 1
ATOM 1070 C CA . MET A 1 129 ? -3.082 3.251 -13.741 1.00 74.94 129 MET A CA 1
ATOM 1071 C C . MET A 1 129 ? -1.891 3.727 -14.590 1.00 74.94 129 MET A C 1
ATOM 1073 O O . MET A 1 129 ? -0.745 3.552 -14.185 1.00 74.94 129 MET A O 1
ATOM 1077 N N . VAL A 1 130 ? -2.094 4.355 -15.746 1.00 72.25 130 VAL A N 1
ATOM 1078 C CA . VAL A 1 130 ? -0.996 4.831 -16.607 1.00 72.25 130 VAL A CA 1
ATOM 1079 C C . VAL A 1 130 ? -1.120 6.339 -16.781 1.00 72.25 130 VAL A C 1
ATOM 1081 O O . VAL A 1 130 ? -1.815 6.818 -17.670 1.00 72.25 130 VAL A O 1
ATOM 1084 N N . TYR A 1 131 ? -0.434 7.082 -15.914 1.00 76.75 131 TYR A N 1
ATOM 1085 C CA . TYR A 1 131 ? -0.428 8.543 -15.919 1.00 76.75 131 TYR A CA 1
ATOM 1086 C C . TYR A 1 131 ? 0.977 9.076 -16.105 1.00 76.75 131 TYR A C 1
ATOM 1088 O O . TYR A 1 131 ? 1.932 8.502 -15.581 1.00 76.75 131 TYR A O 1
ATOM 1096 N N . PHE A 1 132 ? 1.072 10.209 -16.794 1.00 75.88 132 PHE A N 1
ATOM 1097 C CA . PHE A 1 132 ? 2.335 10.895 -17.052 1.00 75.88 132 PHE A CA 1
ATOM 1098 C C . PHE A 1 132 ? 2.415 12.251 -16.347 1.00 75.88 132 PHE A C 1
ATOM 1100 O O . PHE A 1 132 ? 3.505 12.805 -16.215 1.00 75.88 132 PHE A O 1
ATOM 1107 N N . THR A 1 133 ? 1.285 12.801 -15.887 1.00 86.81 133 THR A N 1
ATOM 1108 C CA . THR A 1 133 ? 1.242 14.108 -15.225 1.00 86.81 133 THR A CA 1
ATOM 1109 C C . THR A 1 133 ? 0.431 14.076 -13.934 1.00 86.81 133 THR A C 1
ATOM 1111 O O . THR A 1 133 ? -0.472 13.261 -13.753 1.00 86.81 133 THR A O 1
ATOM 1114 N N . VAL A 1 134 ? 0.749 15.011 -13.036 1.00 90.94 134 VAL A N 1
ATOM 1115 C CA . VAL A 1 134 ? 0.001 15.244 -11.792 1.00 90.94 134 VAL A CA 1
ATOM 1116 C C . VAL A 1 134 ? -1.461 15.587 -12.094 1.00 90.94 134 VAL A C 1
ATOM 1118 O O . VAL A 1 134 ? -2.355 15.034 -11.466 1.00 90.94 134 VAL A O 1
ATOM 1121 N N . GLU A 1 135 ? -1.712 16.441 -13.087 1.00 93.19 135 GLU A N 1
ATOM 1122 C CA . GLU A 1 135 ? -3.057 16.884 -13.482 1.00 93.19 135 GLU A CA 1
ATOM 1123 C C . GLU A 1 135 ? -3.981 15.708 -13.833 1.00 93.19 135 GLU A C 1
ATOM 1125 O O . GLU A 1 135 ? -5.073 15.606 -13.279 1.00 93.19 135 GLU A O 1
ATOM 1130 N N . GLN A 1 136 ? -3.506 14.751 -14.640 1.00 92.81 136 GLN A N 1
ATOM 1131 C CA . GLN A 1 136 ? -4.290 13.566 -15.011 1.00 92.81 136 GLN A CA 1
ATOM 1132 C C . GLN A 1 136 ? -4.710 12.729 -13.794 1.00 92.81 136 GLN A C 1
ATOM 1134 O O . GLN A 1 136 ? -5.819 12.189 -13.758 1.00 92.81 136 GLN A O 1
ATOM 1139 N N . VAL A 1 137 ? -3.834 12.628 -12.789 1.00 94.56 137 VAL A N 1
ATOM 1140 C CA . VAL A 1 137 ? -4.117 11.891 -11.551 1.00 94.56 137 VAL A CA 1
ATOM 1141 C C . VAL A 1 137 ? -5.196 12.602 -10.730 1.00 94.56 137 VAL A C 1
ATOM 1143 O O . VAL A 1 137 ? -6.093 11.945 -10.203 1.00 94.56 137 VAL A O 1
ATOM 1146 N N . TYR A 1 138 ? -5.129 13.933 -10.619 1.00 95.50 138 TYR A N 1
ATOM 1147 C CA . TYR A 1 138 ? -6.131 14.719 -9.891 1.00 95.50 138 TYR A CA 1
ATOM 1148 C C . TYR A 1 138 ? -7.502 14.646 -10.563 1.00 95.50 138 TYR A C 1
ATOM 1150 O O . TYR A 1 138 ? -8.469 14.296 -9.890 1.00 95.50 138 TYR A O 1
ATOM 1158 N N . GLU A 1 139 ? -7.577 14.880 -11.875 1.00 94.81 139 GLU A N 1
ATOM 1159 C CA . GLU A 1 139 ? -8.847 14.835 -12.608 1.00 94.81 139 GLU A CA 1
ATOM 1160 C C . GLU A 1 139 ? -9.547 13.479 -12.486 1.00 94.81 139 GLU A C 1
ATOM 1162 O O . GLU A 1 139 ? -10.763 13.408 -12.308 1.00 94.81 139 GLU A O 1
ATOM 1167 N N . SER A 1 140 ? -8.784 12.390 -12.598 1.00 95.19 140 SER A N 1
ATOM 1168 C CA . SER A 1 140 ? -9.336 11.034 -12.530 1.00 95.19 140 SER A CA 1
ATOM 1169 C C . SER A 1 140 ? -9.832 10.713 -11.121 1.00 95.19 140 SER A C 1
ATOM 1171 O O . SER A 1 140 ? -10.925 10.169 -10.957 1.00 95.19 140 SER A O 1
ATOM 1173 N N . ALA A 1 141 ? -9.079 11.122 -10.094 1.00 96.31 141 ALA A N 1
ATOM 1174 C CA . ALA A 1 141 ? -9.490 10.971 -8.703 1.00 96.31 141 ALA A CA 1
ATOM 1175 C C . ALA A 1 141 ? -10.753 11.775 -8.371 1.00 96.31 141 ALA A C 1
ATOM 1177 O O . ALA A 1 141 ? -11.634 11.257 -7.694 1.00 96.31 141 ALA A O 1
ATOM 1178 N N . GLU A 1 142 ? -10.860 13.016 -8.846 1.00 96.69 142 GLU A N 1
ATOM 1179 C CA . GLU A 1 142 ? -12.015 13.886 -8.591 1.00 96.69 142 GLU A CA 1
ATOM 1180 C C . GLU A 1 142 ? -13.285 13.348 -9.256 1.00 96.69 142 GLU A C 1
ATOM 1182 O O . GLU A 1 142 ? -14.297 13.167 -8.578 1.00 96.69 142 GLU A O 1
ATOM 1187 N N . LYS A 1 143 ? -13.212 12.962 -10.538 1.00 96.69 143 LYS A N 1
ATOM 1188 C CA . LYS A 1 143 ? -14.337 12.333 -11.257 1.00 96.69 143 LYS A CA 1
ATOM 1189 C C . LYS A 1 143 ? -14.840 11.075 -10.548 1.00 96.69 143 LYS A C 1
ATOM 1191 O O . LYS A 1 143 ? -16.045 10.832 -10.466 1.00 96.69 143 LYS A O 1
ATOM 1196 N N . LEU A 1 144 ? -13.923 10.257 -10.033 1.00 97.06 144 LEU A N 1
ATOM 1197 C CA . LEU A 1 144 ? -14.284 9.052 -9.294 1.00 97.06 144 LEU A CA 1
ATOM 1198 C C . LEU A 1 144 ? -14.835 9.366 -7.905 1.00 97.06 144 LEU A C 1
ATOM 1200 O O . LEU A 1 144 ? -15.809 8.737 -7.495 1.00 97.06 144 LEU A O 1
ATOM 1204 N N . ALA A 1 145 ? -14.276 10.349 -7.203 1.00 97.12 145 ALA A N 1
ATOM 1205 C CA . ALA A 1 145 ? -14.783 10.770 -5.903 1.00 97.12 145 ALA A CA 1
ATOM 1206 C C . ALA A 1 145 ? -16.228 11.281 -6.002 1.00 97.12 145 ALA A C 1
ATOM 1208 O O . ALA A 1 145 ? -17.054 10.945 -5.158 1.00 97.12 145 ALA A O 1
ATOM 1209 N N . GLU A 1 146 ? -16.571 12.008 -7.068 1.00 97.31 146 GLU A N 1
ATOM 1210 C CA . GLU A 1 146 ? -17.953 12.415 -7.344 1.00 97.31 146 GLU A CA 1
ATOM 1211 C C . GLU A 1 146 ? -18.865 11.209 -7.616 1.00 97.31 146 GLU A C 1
ATOM 1213 O O . GLU A 1 146 ? -19.946 11.098 -7.034 1.00 97.31 146 GLU A O 1
ATOM 1218 N N . LYS A 1 147 ? -18.419 10.266 -8.459 1.00 97.12 147 LYS A N 1
ATOM 1219 C CA . LYS A 1 147 ? -19.180 9.052 -8.806 1.00 97.12 147 LYS A CA 1
ATOM 1220 C C . LYS A 1 147 ? -19.463 8.159 -7.592 1.00 97.12 147 LYS A C 1
ATOM 1222 O O . LYS A 1 147 ? -20.527 7.545 -7.526 1.00 97.12 147 LYS A O 1
ATOM 1227 N N . TYR A 1 148 ? -18.526 8.082 -6.649 1.00 96.50 148 TYR A N 1
ATOM 1228 C CA . TYR A 1 148 ? -18.594 7.211 -5.472 1.00 96.50 148 TYR A CA 1
ATOM 1229 C C . TYR A 1 148 ? -18.797 7.981 -4.155 1.00 96.50 148 TYR A C 1
ATOM 1231 O O . TYR A 1 148 ? -18.543 7.435 -3.084 1.00 96.50 148 TYR A O 1
ATOM 1239 N N . ALA A 1 149 ? -19.317 9.213 -4.207 1.00 95.94 149 ALA A N 1
ATOM 1240 C CA . ALA A 1 149 ? -19.433 10.118 -3.055 1.00 95.94 149 ALA A CA 1
ATOM 1241 C C . ALA A 1 149 ? -20.195 9.547 -1.840 1.00 95.94 149 ALA A C 1
ATOM 1243 O O . ALA A 1 149 ? -19.992 9.996 -0.715 1.00 95.94 149 ALA A O 1
ATOM 1244 N N . ALA A 1 150 ? -21.074 8.563 -2.052 1.00 95.19 150 ALA A N 1
ATOM 1245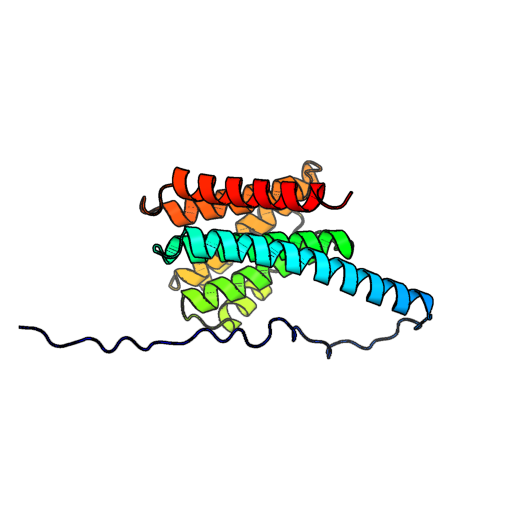 C CA . ALA A 1 150 ? -21.863 7.920 -0.999 1.00 95.19 150 ALA A CA 1
ATOM 1246 C C . ALA A 1 150 ? -21.195 6.679 -0.366 1.00 95.19 150 ALA A C 1
ATOM 1248 O O . ALA A 1 150 ? -21.809 6.035 0.480 1.00 95.19 150 ALA A O 1
ATOM 1249 N N . CYS A 1 151 ? -19.979 6.315 -0.782 1.00 94.88 151 CYS A N 1
ATOM 1250 C CA . CYS A 1 151 ? -19.243 5.143 -0.304 1.00 94.88 151 CYS A CA 1
ATOM 1251 C C . CYS A 1 151 ? -17.915 5.595 0.320 1.00 94.88 151 CYS A C 1
ATOM 1253 O O . CYS A 1 151 ? -16.964 5.896 -0.402 1.00 94.88 151 CYS A O 1
ATOM 1255 N N . ALA A 1 152 ? -17.849 5.662 1.653 1.00 93.44 152 ALA A N 1
ATOM 1256 C CA . ALA A 1 152 ? -16.685 6.187 2.374 1.00 93.44 152 ALA A CA 1
ATOM 1257 C C . ALA A 1 152 ? -15.409 5.382 2.075 1.00 93.44 152 ALA A C 1
ATOM 1259 O O . ALA A 1 152 ? -14.347 5.953 1.840 1.00 93.44 152 ALA A O 1
ATOM 1260 N N . GLU A 1 153 ? -15.537 4.065 1.981 1.00 94.00 153 GLU A N 1
ATOM 1261 C CA . GLU A 1 153 ? -14.441 3.134 1.728 1.00 94.00 153 GLU A CA 1
ATOM 1262 C C . GLU A 1 153 ? -13.982 3.198 0.266 1.00 94.00 153 GLU A C 1
ATOM 1264 O O . GLU A 1 153 ? -12.795 3.089 -0.037 1.00 94.00 153 GLU A O 1
ATOM 1269 N N . CYS A 1 154 ? -14.901 3.483 -0.662 1.00 96.00 154 CYS A N 1
ATOM 1270 C CA . CYS A 1 154 ? -14.552 3.784 -2.048 1.00 96.00 154 CYS A CA 1
ATOM 1271 C C . CYS A 1 154 ? -13.751 5.089 -2.140 1.00 96.00 154 CYS A C 1
ATOM 1273 O O . CYS A 1 154 ? -12.775 5.154 -2.885 1.00 96.00 154 CYS A O 1
ATOM 1275 N N . LEU A 1 155 ? -14.142 6.123 -1.386 1.00 96.12 155 LEU A N 1
ATOM 1276 C CA . LEU A 1 155 ? -13.409 7.391 -1.328 1.00 96.12 155 LEU A CA 1
ATOM 1277 C C . LEU A 1 155 ? -12.012 7.207 -0.730 1.00 96.12 155 LEU A C 1
ATOM 1279 O O . LEU A 1 155 ? -11.051 7.780 -1.246 1.00 96.12 155 LEU A O 1
ATOM 1283 N N . GLU A 1 156 ? -11.884 6.374 0.302 1.00 93.12 156 GLU A N 1
ATOM 1284 C CA . GLU A 1 156 ? -10.591 5.989 0.866 1.00 93.12 156 GLU A CA 1
ATOM 1285 C C . GLU A 1 156 ? -9.709 5.288 -0.175 1.00 93.12 156 GLU A C 1
ATOM 1287 O O . GLU A 1 156 ? -8.562 5.691 -0.387 1.00 93.12 156 GLU A O 1
ATOM 1292 N N . PHE A 1 157 ? -10.257 4.316 -0.907 1.00 94.62 157 PHE A N 1
ATOM 1293 C CA . PHE A 1 157 ? -9.525 3.631 -1.970 1.00 94.62 157 PHE A CA 1
ATOM 1294 C C . PHE A 1 157 ? -9.106 4.575 -3.113 1.00 94.62 157 PHE A C 1
ATOM 1296 O O . PHE A 1 157 ? -7.977 4.513 -3.604 1.00 94.62 157 PHE A O 1
ATOM 1303 N N . ILE A 1 158 ? -9.971 5.511 -3.519 1.00 96.00 158 ILE A N 1
ATOM 1304 C CA . ILE A 1 158 ? -9.644 6.529 -4.534 1.00 96.00 158 ILE A CA 1
ATOM 1305 C C . ILE A 1 158 ? -8.512 7.438 -4.043 1.00 96.00 158 ILE A C 1
ATOM 1307 O O . ILE A 1 158 ? -7.580 7.733 -4.799 1.00 96.00 158 ILE A O 1
ATOM 1311 N N . ALA A 1 159 ? -8.557 7.862 -2.778 1.00 94.06 159 ALA A N 1
ATOM 1312 C CA . ALA A 1 159 ? -7.498 8.661 -2.171 1.00 94.06 159 ALA A CA 1
ATOM 1313 C C . ALA A 1 159 ? -6.164 7.898 -2.135 1.00 94.06 159 ALA A C 1
ATOM 1315 O O . ALA A 1 159 ? -5.116 8.479 -2.444 1.00 94.06 159 ALA A O 1
ATOM 1316 N N . TYR A 1 160 ? -6.199 6.595 -1.845 1.00 92.88 160 TYR A N 1
ATOM 1317 C CA . TYR A 1 160 ? -5.032 5.721 -1.926 1.00 92.88 160 TYR A CA 1
ATOM 1318 C C . TYR A 1 160 ? -4.453 5.669 -3.348 1.00 92.88 160 TYR A C 1
ATOM 1320 O O . TYR A 1 160 ? -3.269 5.958 -3.539 1.00 92.88 160 TYR A O 1
ATOM 1328 N N . MET A 1 161 ? -5.271 5.384 -4.368 1.00 94.69 161 MET A N 1
ATOM 1329 C CA . MET A 1 161 ? -4.806 5.311 -5.762 1.00 94.69 161 MET A CA 1
ATOM 1330 C C . MET A 1 161 ? -4.230 6.637 -6.264 1.00 94.69 161 MET A C 1
ATOM 1332 O O . MET A 1 161 ? -3.200 6.650 -6.950 1.00 94.69 161 MET A O 1
ATOM 1336 N N . LYS A 1 162 ? -4.863 7.758 -5.887 1.00 94.44 162 LYS A N 1
ATOM 1337 C CA . LYS A 1 162 ? -4.351 9.111 -6.132 1.00 94.44 162 LYS A CA 1
ATOM 1338 C C . LYS A 1 162 ? -2.965 9.271 -5.526 1.00 94.44 162 LYS A C 1
ATOM 1340 O O . LYS A 1 162 ? -2.031 9.644 -6.233 1.00 94.44 162 LYS A O 1
ATOM 1345 N N . LYS A 1 163 ? -2.807 8.943 -4.243 1.00 92.31 163 LYS A N 1
ATOM 1346 C CA . LYS A 1 163 ? -1.531 9.063 -3.537 1.00 92.31 163 LYS A CA 1
ATOM 1347 C C . LYS A 1 163 ? -0.436 8.220 -4.180 1.00 92.31 163 LYS A C 1
ATOM 1349 O O . LYS A 1 163 ? 0.635 8.747 -4.470 1.00 92.31 163 LYS A O 1
ATOM 1354 N N . VAL A 1 164 ? -0.702 6.936 -4.411 1.00 92.25 164 VAL A N 1
ATOM 1355 C CA . VAL A 1 164 ? 0.254 6.025 -5.047 1.00 92.25 164 VAL A CA 1
ATOM 1356 C C . VAL A 1 164 ? 0.662 6.577 -6.412 1.00 92.25 164 VAL A C 1
ATOM 1358 O O . VAL A 1 164 ? 1.847 6.711 -6.693 1.00 92.25 164 VAL A O 1
ATOM 1361 N N . SER A 1 165 ? -0.294 6.983 -7.245 1.00 92.38 165 SER A N 1
ATOM 1362 C CA . SER A 1 165 ? 0.018 7.498 -8.580 1.00 92.38 165 SER A CA 1
ATOM 1363 C C . SER A 1 165 ? 0.855 8.777 -8.543 1.00 92.38 165 SER A C 1
ATOM 1365 O O . SER A 1 165 ? 1.807 8.885 -9.312 1.00 92.38 165 SER A O 1
ATOM 1367 N N . LEU A 1 166 ? 0.569 9.705 -7.624 1.00 92.19 166 LEU A N 1
ATOM 1368 C CA . LEU A 1 166 ? 1.383 10.909 -7.439 1.00 92.19 166 LEU A CA 1
ATOM 1369 C C . LEU A 1 166 ? 2.808 10.580 -6.986 1.00 92.19 166 LEU A C 1
ATOM 1371 O O . LEU A 1 166 ? 3.750 11.142 -7.535 1.00 92.19 166 LEU A O 1
ATOM 1375 N N . LEU A 1 167 ? 2.981 9.634 -6.055 1.00 90.75 167 LEU A N 1
ATOM 1376 C CA . LEU A 1 167 ? 4.310 9.210 -5.603 1.00 90.75 167 LEU A CA 1
ATOM 1377 C C . LEU A 1 167 ? 5.161 8.662 -6.749 1.00 90.75 167 LEU A C 1
ATOM 1379 O O . LEU A 1 167 ? 6.345 8.974 -6.820 1.00 90.75 167 LEU A O 1
ATOM 1383 N N . PHE A 1 168 ? 4.570 7.883 -7.657 1.00 89.94 168 PHE A N 1
ATOM 1384 C CA . PHE A 1 168 ? 5.286 7.361 -8.822 1.00 89.94 168 PHE A CA 1
ATOM 1385 C C . PHE A 1 168 ? 5.592 8.452 -9.859 1.00 89.94 168 PHE A C 1
ATOM 1387 O O . PHE A 1 168 ? 6.706 8.494 -10.375 1.00 89.94 168 PHE A O 1
ATOM 1394 N N . VAL A 1 169 ? 4.661 9.379 -10.117 1.00 89.38 169 VAL A N 1
ATOM 1395 C CA . VAL A 1 169 ? 4.914 10.534 -11.003 1.00 89.38 169 VAL A CA 1
ATOM 1396 C C . VAL A 1 169 ? 6.051 11.408 -10.456 1.00 89.38 169 VAL A C 1
ATOM 1398 O O . VAL A 1 169 ? 6.942 11.819 -11.200 1.00 89.38 169 VAL A O 1
ATOM 1401 N N . GLU A 1 170 ? 6.059 11.674 -9.150 1.00 86.94 170 GLU A N 1
ATOM 1402 C CA . GLU A 1 170 ? 7.128 12.428 -8.4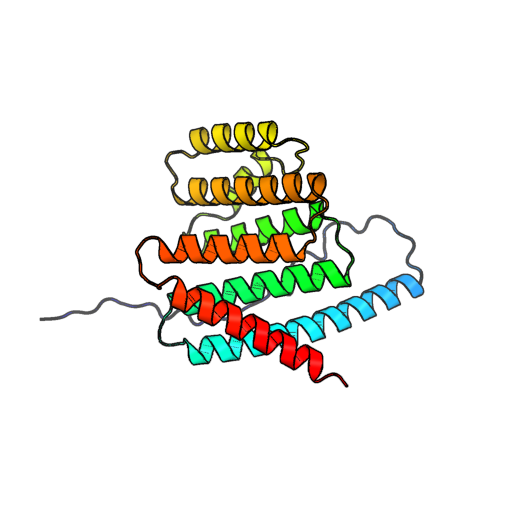88 1.00 86.94 170 GLU A CA 1
ATOM 1403 C C . GLU A 1 170 ? 8.455 11.671 -8.486 1.00 86.94 170 GLU A C 1
ATOM 1405 O O . GLU A 1 170 ? 9.492 12.265 -8.784 1.00 86.94 170 GLU A O 1
ATOM 1410 N N . ALA A 1 171 ? 8.439 10.369 -8.187 1.00 86.44 171 ALA A N 1
ATOM 1411 C CA . ALA A 1 171 ? 9.641 9.543 -8.182 1.00 86.44 171 ALA A CA 1
ATOM 1412 C C . ALA A 1 171 ? 10.305 9.500 -9.560 1.00 86.44 171 ALA A C 1
ATOM 1414 O O . ALA A 1 171 ? 11.522 9.652 -9.645 1.00 86.44 171 ALA A O 1
ATOM 1415 N N . GLN A 1 172 ? 9.511 9.405 -10.629 1.00 84.62 172 GLN A N 1
ATOM 1416 C CA . GLN A 1 172 ? 10.010 9.473 -11.997 1.00 84.62 172 GLN A CA 1
ATOM 1417 C C . GLN A 1 172 ? 10.633 10.843 -12.313 1.00 84.62 172 GLN A C 1
ATOM 1419 O O . GLN A 1 172 ? 11.694 10.910 -12.933 1.00 84.62 172 GLN A O 1
ATOM 1424 N N . ARG A 1 173 ? 9.999 11.940 -11.873 1.00 83.44 173 ARG A N 1
ATOM 1425 C CA . ARG A 1 173 ? 10.481 13.314 -12.105 1.00 83.44 173 ARG A CA 1
ATOM 1426 C C . ARG A 1 173 ? 11.768 13.630 -11.342 1.00 83.44 173 ARG A C 1
ATOM 1428 O O . ARG A 1 173 ? 12.599 14.388 -11.830 1.00 83.44 173 ARG A O 1
ATOM 1435 N N . GLU A 1 174 ? 11.901 13.099 -10.133 1.00 85.62 174 GLU A N 1
ATOM 1436 C CA . GLU A 1 174 ? 12.986 13.425 -9.200 1.00 85.62 174 GLU A CA 1
ATOM 1437 C C . GLU A 1 174 ? 14.033 12.311 -9.074 1.00 85.62 174 GLU A C 1
ATOM 1439 O O . GLU A 1 174 ? 14.946 12.422 -8.260 1.00 85.62 174 GLU A O 1
ATOM 1444 N N . HIS A 1 175 ? 13.914 11.247 -9.873 1.00 79.88 175 HIS A N 1
ATOM 1445 C CA . HIS A 1 175 ? 14.765 10.055 -9.814 1.00 79.88 175 HIS A CA 1
ATOM 1446 C C . HIS A 1 175 ? 14.856 9.448 -8.403 1.00 79.88 175 HIS A C 1
ATOM 1448 O O . HIS A 1 175 ? 15.924 9.010 -7.969 1.00 79.88 175 HIS A O 1
ATOM 1454 N N . ARG A 1 176 ? 13.737 9.445 -7.664 1.00 80.56 176 ARG A N 1
ATOM 1455 C CA . ARG A 1 176 ? 13.689 8.863 -6.315 1.00 80.56 176 ARG A CA 1
ATOM 1456 C C . ARG A 1 176 ? 13.736 7.345 -6.402 1.00 80.56 176 ARG A C 1
ATOM 1458 O O . ARG A 1 176 ? 13.174 6.742 -7.313 1.00 80.56 176 ARG A O 1
ATOM 1465 N N . ASP A 1 177 ? 14.373 6.730 -5.413 1.00 82.00 177 ASP A N 1
ATOM 1466 C CA . ASP A 1 177 ? 14.421 5.280 -5.326 1.00 82.00 177 ASP A CA 1
ATOM 1467 C C . ASP A 1 177 ? 13.104 4.682 -4.801 1.00 82.00 177 ASP A C 1
ATOM 1469 O O . ASP A 1 177 ? 12.263 5.326 -4.164 1.00 82.00 177 ASP A O 1
ATOM 1473 N N . ILE A 1 178 ? 12.942 3.387 -5.050 1.00 79.69 178 ILE A N 1
ATOM 1474 C CA . ILE A 1 178 ? 11.764 2.629 -4.634 1.00 79.69 178 ILE A CA 1
ATOM 1475 C C . ILE A 1 178 ? 11.644 2.498 -3.105 1.00 79.69 178 ILE A C 1
ATOM 1477 O O . ILE A 1 178 ? 10.548 2.325 -2.570 1.00 79.69 178 ILE A O 1
ATOM 1481 N N . ARG A 1 179 ? 12.763 2.635 -2.379 1.00 82.81 179 ARG A N 1
ATOM 1482 C CA . ARG A 1 179 ? 12.788 2.641 -0.911 1.00 82.81 179 ARG A CA 1
ATOM 1483 C C . ARG A 1 179 ? 12.059 3.867 -0.362 1.00 82.81 179 ARG A C 1
ATOM 1485 O O . ARG A 1 179 ? 11.283 3.730 0.580 1.00 82.81 179 ARG A O 1
ATOM 1492 N N . THR A 1 180 ? 12.252 5.026 -0.983 1.00 86.31 180 THR A N 1
ATOM 1493 C CA . THR A 1 180 ? 11.578 6.284 -0.634 1.00 86.31 180 THR A CA 1
ATOM 1494 C C . THR A 1 180 ? 10.067 6.178 -0.846 1.00 86.31 180 THR A C 1
ATOM 1496 O O . THR A 1 180 ? 9.285 6.669 -0.030 1.00 86.31 180 THR A O 1
ATOM 1499 N N . ILE A 1 181 ? 9.640 5.482 -1.906 1.00 86.94 181 ILE A N 1
ATOM 1500 C CA . ILE A 1 181 ? 8.219 5.187 -2.145 1.00 86.94 181 ILE A CA 1
ATOM 1501 C C . ILE A 1 181 ? 7.662 4.317 -1.012 1.00 86.94 181 ILE A C 1
ATOM 1503 O O . ILE A 1 181 ? 6.648 4.683 -0.416 1.00 86.94 181 ILE A O 1
ATOM 1507 N N . LYS A 1 182 ? 8.341 3.211 -0.666 1.00 89.50 182 LYS A N 1
ATOM 1508 C CA . LYS A 1 182 ? 7.938 2.330 0.445 1.00 89.50 182 LYS A CA 1
ATOM 1509 C C . LYS A 1 182 ? 7.784 3.108 1.754 1.00 89.50 182 LYS A C 1
ATOM 1511 O O . LYS A 1 182 ? 6.754 3.001 2.413 1.00 89.50 182 LYS A O 1
ATOM 1516 N N . GLU A 1 183 ? 8.776 3.923 2.104 1.00 89.56 183 GLU A N 1
ATOM 1517 C CA . GLU A 1 183 ? 8.763 4.712 3.339 1.00 89.56 183 GLU A CA 1
ATOM 1518 C C . GLU A 1 183 ? 7.597 5.712 3.372 1.00 89.56 183 GLU A C 1
ATOM 1520 O O . GLU A 1 183 ? 6.899 5.822 4.381 1.00 89.56 183 GLU A O 1
ATOM 1525 N N . SER A 1 184 ? 7.335 6.400 2.257 1.00 89.44 184 SER A N 1
ATOM 1526 C CA . SER A 1 184 ? 6.228 7.357 2.151 1.00 89.44 184 SER A CA 1
ATOM 1527 C C . SER A 1 184 ? 4.856 6.687 2.297 1.00 89.44 184 SER A C 1
ATOM 1529 O O . SER A 1 184 ? 3.954 7.231 2.944 1.00 89.44 184 SER A O 1
ATOM 1531 N N . LEU A 1 185 ? 4.699 5.478 1.749 1.00 90.19 185 LEU A N 1
ATOM 1532 C CA . LEU A 1 185 ? 3.483 4.678 1.909 1.00 90.19 185 LEU A CA 1
ATOM 1533 C C . LEU A 1 185 ? 3.298 4.215 3.359 1.00 90.19 185 LEU A C 1
ATOM 1535 O O . LEU A 1 185 ? 2.203 4.356 3.902 1.00 90.19 185 LEU A O 1
ATOM 1539 N N . CYS A 1 186 ? 4.356 3.739 4.021 1.00 90.12 186 CYS A N 1
ATOM 1540 C CA . CYS A 1 186 ? 4.294 3.361 5.436 1.00 90.12 186 CYS A CA 1
ATOM 1541 C C . CYS A 1 186 ? 3.916 4.549 6.327 1.00 90.12 186 CYS A C 1
ATOM 1543 O O . CYS A 1 186 ? 2.963 4.450 7.096 1.00 90.12 186 CYS A O 1
ATOM 1545 N N . LYS A 1 187 ? 4.583 5.699 6.166 1.00 90.81 187 LYS A N 1
ATOM 1546 C CA . LYS A 1 187 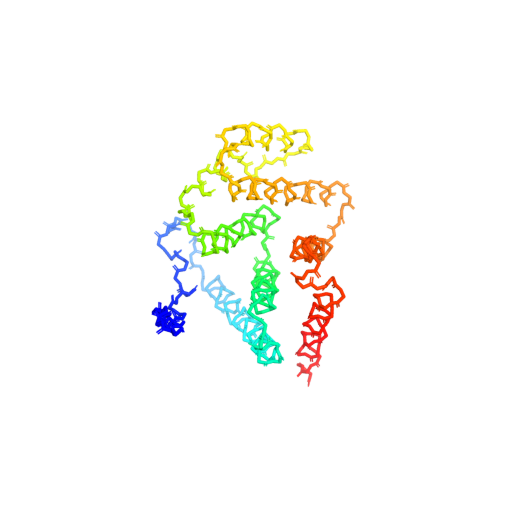? 4.262 6.928 6.914 1.00 90.81 187 LYS A CA 1
ATOM 1547 C C . LYS A 1 187 ? 2.822 7.379 6.695 1.00 90.81 187 LYS A C 1
ATOM 1549 O O . LYS A 1 187 ? 2.150 7.796 7.631 1.00 90.81 187 LYS A O 1
ATOM 1554 N N . SER A 1 188 ? 2.316 7.249 5.469 1.00 87.94 188 SER A N 1
ATOM 1555 C CA . SER A 1 188 ? 0.908 7.523 5.183 1.00 87.94 188 SER A CA 1
ATOM 1556 C C . SER A 1 188 ? -0.042 6.653 5.985 1.00 87.94 188 SER A C 1
ATOM 1558 O O . SER A 1 188 ? -1.034 7.157 6.503 1.00 87.94 188 SER A O 1
ATOM 1560 N N . ARG A 1 189 ? 0.227 5.344 6.023 1.00 88.44 189 ARG A N 1
ATOM 1561 C CA . ARG A 1 189 ? -0.632 4.389 6.718 1.00 88.44 189 ARG A CA 1
ATOM 1562 C C . ARG A 1 189 ? -0.604 4.643 8.219 1.00 88.44 189 ARG A C 1
ATOM 1564 O O . ARG A 1 189 ? -1.653 4.577 8.843 1.00 88.44 189 ARG A O 1
ATOM 1571 N N . ILE A 1 190 ? 0.555 5.014 8.765 1.00 91.31 190 ILE A N 1
ATOM 1572 C CA . ILE A 1 190 ? 0.692 5.424 10.166 1.00 91.31 190 ILE A CA 1
ATOM 1573 C C . ILE A 1 190 ? -0.223 6.605 10.477 1.00 91.31 190 ILE A C 1
ATOM 1575 O O . ILE A 1 190 ? -1.052 6.504 11.375 1.00 91.31 190 ILE A O 1
ATOM 1579 N N . VAL A 1 191 ? -0.118 7.690 9.699 1.00 89.81 191 VAL A N 1
ATOM 1580 C CA . VAL A 1 191 ? -0.961 8.879 9.890 1.00 89.81 191 VAL A CA 1
ATOM 1581 C C . VAL A 1 191 ? -2.435 8.494 9.839 1.00 89.81 191 VAL A C 1
ATOM 1583 O O . VAL A 1 191 ? -3.165 8.835 10.763 1.00 89.81 191 VAL A O 1
ATOM 1586 N N . LYS A 1 192 ? -2.837 7.715 8.825 1.00 85.50 192 LYS A N 1
ATOM 1587 C CA . LYS A 1 192 ? -4.224 7.279 8.632 1.00 85.50 192 LYS A CA 1
ATOM 1588 C C . LYS A 1 192 ? -4.763 6.477 9.821 1.00 85.50 192 LYS A C 1
ATOM 1590 O O . LYS A 1 192 ? -5.837 6.780 10.323 1.00 85.50 192 LYS A O 1
ATOM 1595 N N . LEU A 1 193 ? -4.012 5.483 10.295 1.00 85.38 193 LEU A N 1
ATOM 1596 C CA . LEU A 1 193 ? -4.418 4.648 11.433 1.00 85.38 193 LEU A CA 1
ATOM 1597 C C . LEU A 1 193 ? -4.452 5.423 12.757 1.00 85.38 193 LEU A C 1
ATOM 1599 O O . LEU A 1 193 ? -5.158 5.029 13.675 1.00 85.38 193 LEU A O 1
ATOM 1603 N N . SER A 1 194 ? -3.698 6.516 12.855 1.00 88.75 194 SER A N 1
ATOM 1604 C CA . SER A 1 194 ? -3.638 7.364 14.047 1.00 88.75 194 SER A CA 1
ATOM 1605 C C . SER A 1 194 ? -4.591 8.564 14.029 1.00 88.75 194 SER A C 1
ATOM 1607 O O . SER A 1 194 ? -4.526 9.379 14.948 1.00 88.75 194 SER A O 1
ATOM 1609 N N . GLU A 1 195 ? -5.445 8.714 13.005 1.00 87.19 195 GLU A N 1
ATOM 1610 C CA . GLU A 1 195 ? -6.305 9.902 12.827 1.00 87.19 195 GLU A CA 1
ATOM 1611 C C . GLU A 1 195 ? -7.188 10.182 14.054 1.00 87.19 195 GLU A C 1
ATOM 1613 O O . GLU A 1 195 ? -7.323 11.337 14.461 1.00 87.19 195 GLU A O 1
ATOM 1618 N N . ASP A 1 196 ? -7.693 9.130 14.704 1.00 85.38 196 ASP A N 1
ATOM 1619 C CA . ASP A 1 196 ? -8.528 9.228 15.909 1.00 85.38 196 ASP A CA 1
ATOM 1620 C C . ASP A 1 196 ? -7.709 9.245 17.220 1.00 85.38 196 ASP A C 1
ATOM 1622 O O . ASP A 1 196 ? -8.260 9.219 18.323 1.00 85.38 196 ASP A O 1
ATOM 1626 N N . GLY A 1 197 ? -6.375 9.282 17.122 1.00 80.00 197 GLY A N 1
ATOM 1627 C CA . GLY A 1 197 ? -5.439 9.297 18.251 1.00 80.00 197 GLY A CA 1
ATOM 1628 C C . GLY A 1 197 ? -5.202 7.937 18.916 1.00 80.00 197 GLY A C 1
ATOM 1629 O O . GLY A 1 197 ? -4.421 7.854 19.868 1.00 80.00 197 GLY A O 1
ATOM 1630 N N . ASN A 1 198 ? -5.846 6.875 18.427 1.00 82.75 198 ASN A N 1
ATOM 1631 C CA . ASN A 1 198 ? -5.646 5.506 18.884 1.00 82.75 198 ASN A CA 1
ATOM 1632 C C . ASN A 1 198 ? -5.659 4.533 17.689 1.00 82.75 198 ASN A C 1
ATOM 1634 O O . ASN A 1 198 ? -6.708 4.406 17.063 1.00 82.75 198 ASN A O 1
ATOM 1638 N N . PRO A 1 199 ? -4.551 3.827 17.400 1.00 85.06 199 PRO A N 1
ATOM 1639 C CA . PRO A 1 199 ? -3.266 3.854 18.110 1.00 85.06 199 PRO A CA 1
ATOM 1640 C C . PRO A 1 199 ? -2.468 5.157 17.905 1.00 85.06 199 PRO A C 1
ATOM 1642 O O . PRO A 1 199 ? -2.602 5.847 16.897 1.00 85.06 199 PRO A O 1
ATOM 1645 N N . GLN A 1 200 ? -1.610 5.494 18.874 1.00 90.50 200 GLN A N 1
ATOM 1646 C CA . GLN A 1 200 ? -0.732 6.670 18.796 1.00 90.50 200 GLN A CA 1
ATOM 1647 C C . GLN A 1 200 ? 0.314 6.519 17.681 1.00 90.50 200 GLN A C 1
ATOM 1649 O O . GLN A 1 200 ? 0.860 5.428 17.481 1.00 90.50 200 GLN A O 1
ATOM 1654 N N . VAL A 1 201 ? 0.653 7.628 17.013 1.00 92.06 201 VAL A N 1
ATOM 1655 C CA . VAL A 1 201 ? 1.681 7.684 15.953 1.00 92.06 201 VAL A CA 1
ATOM 1656 C C . VAL A 1 201 ? 2.989 7.054 16.422 1.00 92.06 201 VAL A C 1
ATOM 1658 O O . VAL A 1 201 ? 3.573 6.242 15.711 1.00 92.06 201 VAL A O 1
ATOM 1661 N N . GLU A 1 202 ? 3.426 7.372 17.640 1.00 92.81 202 GLU A N 1
ATOM 1662 C CA . GLU A 1 202 ? 4.677 6.885 18.221 1.00 92.81 202 GLU A CA 1
ATOM 1663 C C . GLU A 1 202 ? 4.683 5.361 18.387 1.00 92.81 202 GLU A C 1
ATOM 1665 O O . GLU A 1 202 ? 5.720 4.721 18.222 1.00 92.81 202 GLU A O 1
ATOM 1670 N N . THR A 1 203 ? 3.520 4.767 18.675 1.00 91.62 203 THR A N 1
ATOM 1671 C CA . THR A 1 203 ? 3.382 3.309 18.796 1.00 91.62 203 THR A CA 1
ATOM 1672 C C . THR A 1 203 ? 3.537 2.644 17.432 1.00 91.62 203 THR A C 1
ATOM 1674 O O . THR A 1 203 ? 4.282 1.674 17.298 1.00 91.62 203 THR A O 1
ATOM 1677 N N . LEU A 1 204 ? 2.871 3.180 16.408 1.00 92.88 204 LEU A N 1
ATOM 1678 C CA . LEU A 1 204 ? 2.952 2.656 15.045 1.00 92.88 204 LEU A CA 1
ATOM 1679 C C . LEU A 1 204 ? 4.352 2.847 14.438 1.00 92.88 204 LEU A C 1
ATOM 1681 O O . LEU A 1 204 ? 4.884 1.927 13.820 1.00 92.88 204 LEU A O 1
ATOM 1685 N N . GLU A 1 205 ? 4.988 4.001 14.652 1.00 93.81 205 GLU A N 1
ATOM 1686 C CA . GLU A 1 205 ? 6.385 4.221 14.254 1.00 93.81 205 GLU A CA 1
ATOM 1687 C C . GLU A 1 205 ? 7.333 3.258 14.975 1.00 93.81 205 GLU A C 1
ATOM 1689 O O . GLU A 1 205 ? 8.218 2.690 14.336 1.00 93.81 205 GLU A O 1
ATOM 1694 N N . GLY A 1 206 ? 7.111 2.997 16.269 1.00 93.75 206 GLY A N 1
ATOM 1695 C CA . GLY A 1 206 ? 7.859 1.990 17.021 1.00 93.75 206 GLY A CA 1
ATOM 1696 C C . GLY A 1 206 ? 7.763 0.601 16.386 1.00 93.75 206 GLY A C 1
ATOM 1697 O O . GLY A 1 206 ? 8.786 -0.025 16.125 1.00 93.75 206 GLY A O 1
ATOM 1698 N N . ILE A 1 207 ? 6.552 0.150 16.040 1.00 93.88 207 ILE A N 1
ATOM 1699 C CA . ILE A 1 207 ? 6.343 -1.133 15.345 1.00 93.88 207 ILE A CA 1
ATOM 1700 C C . ILE A 1 207 ? 7.072 -1.160 13.998 1.00 93.88 207 ILE A C 1
ATOM 1702 O O . ILE A 1 207 ? 7.724 -2.153 13.673 1.00 93.88 207 ILE A O 1
ATOM 1706 N N . ARG A 1 208 ? 6.981 -0.080 13.208 1.00 94.69 208 ARG A N 1
ATOM 1707 C CA . ARG A 1 208 ? 7.668 0.020 11.911 1.00 94.69 208 ARG A CA 1
ATOM 1708 C C . ARG A 1 208 ? 9.184 -0.100 12.076 1.00 94.69 208 ARG A C 1
ATOM 1710 O O . ARG A 1 208 ? 9.812 -0.839 11.322 1.00 94.69 208 ARG A O 1
ATOM 1717 N N . MET A 1 209 ? 9.760 0.607 13.047 1.00 94.06 209 MET A N 1
ATOM 1718 C CA . MET A 1 209 ? 11.197 0.563 13.323 1.00 94.06 209 MET A CA 1
ATOM 1719 C C . MET A 1 209 ? 11.644 -0.831 13.763 1.00 94.06 209 MET A C 1
ATOM 1721 O O . MET A 1 209 ? 12.596 -1.359 13.197 1.00 94.06 209 MET A O 1
ATOM 1725 N N . GLU A 1 210 ? 10.923 -1.465 14.690 1.00 94.44 210 GLU A N 1
ATOM 1726 C CA . GLU A 1 210 ? 11.231 -2.831 15.130 1.00 94.44 210 GLU A CA 1
ATOM 1727 C C . GLU A 1 210 ? 11.158 -3.844 13.977 1.00 94.44 210 GLU A C 1
ATOM 1729 O O . GLU A 1 210 ? 11.985 -4.753 13.886 1.00 94.44 210 GLU A O 1
ATOM 1734 N N . PHE A 1 211 ? 10.191 -3.680 13.068 1.00 94.44 211 PHE A N 1
ATOM 1735 C CA . PHE A 1 211 ? 10.081 -4.501 11.864 1.00 94.44 211 PHE A CA 1
ATOM 1736 C C . PHE A 1 211 ? 11.307 -4.334 10.960 1.00 94.44 211 PHE A C 1
ATOM 1738 O O . PHE A 1 211 ? 11.902 -5.321 10.526 1.00 94.44 211 PHE A O 1
ATOM 1745 N N . GLU A 1 212 ? 11.709 -3.092 10.682 1.00 91.88 212 GLU A N 1
ATOM 1746 C CA . GLU A 1 212 ? 12.873 -2.791 9.844 1.00 91.88 212 GLU A CA 1
ATOM 1747 C C . GLU A 1 212 ? 14.182 -3.298 10.464 1.00 91.88 212 GLU A C 1
ATOM 1749 O O . GLU A 1 212 ? 15.008 -3.883 9.761 1.00 91.88 212 GLU A O 1
ATOM 1754 N N . GLU A 1 213 ? 14.361 -3.127 11.774 1.00 93.31 213 GLU A N 1
ATOM 1755 C CA . GLU A 1 213 ? 15.519 -3.628 12.518 1.00 93.31 213 GLU A CA 1
ATOM 1756 C C . GLU A 1 213 ? 15.618 -5.153 12.443 1.00 93.31 213 GLU A C 1
ATOM 1758 O O . GLU A 1 213 ? 16.653 -5.684 12.032 1.00 93.31 213 GLU A O 1
ATOM 1763 N N . ALA A 1 214 ? 14.523 -5.863 12.722 1.00 91.94 214 ALA A N 1
ATOM 1764 C CA . ALA A 1 214 ? 14.489 -7.319 12.643 1.00 91.94 214 ALA A CA 1
ATOM 1765 C C . ALA A 1 214 ? 14.787 -7.834 11.221 1.00 91.94 214 ALA A C 1
ATOM 1767 O O . ALA A 1 214 ? 15.491 -8.835 11.050 1.00 91.94 214 ALA A O 1
ATOM 1768 N N . MET A 1 215 ? 14.308 -7.132 10.188 1.00 90.81 215 MET A N 1
ATOM 1769 C CA . MET A 1 215 ? 14.634 -7.446 8.793 1.00 90.81 215 MET A CA 1
ATOM 1770 C C . MET A 1 215 ? 16.128 -7.253 8.485 1.00 90.81 215 MET A C 1
ATOM 1772 O O . MET A 1 215 ? 16.725 -8.079 7.789 1.00 90.81 215 MET A O 1
ATOM 1776 N N . MET A 1 216 ? 16.757 -6.200 9.019 1.00 87.06 216 MET A N 1
ATOM 1777 C CA . MET A 1 216 ? 18.196 -5.956 8.855 1.00 87.06 216 MET A CA 1
ATOM 1778 C C . MET A 1 216 ? 19.051 -7.015 9.563 1.00 87.06 216 MET A C 1
ATOM 1780 O O . MET A 1 216 ? 20.031 -7.495 8.988 1.00 87.06 216 MET A O 1
ATOM 1784 N N . GLU A 1 217 ? 18.669 -7.434 10.769 1.00 85.56 217 GLU A N 1
ATOM 1785 C CA . GLU A 1 217 ? 19.362 -8.496 11.508 1.00 85.56 217 GLU A CA 1
ATOM 1786 C C . GLU A 1 217 ? 19.332 -9.835 10.758 1.00 85.56 217 GLU A C 1
ATOM 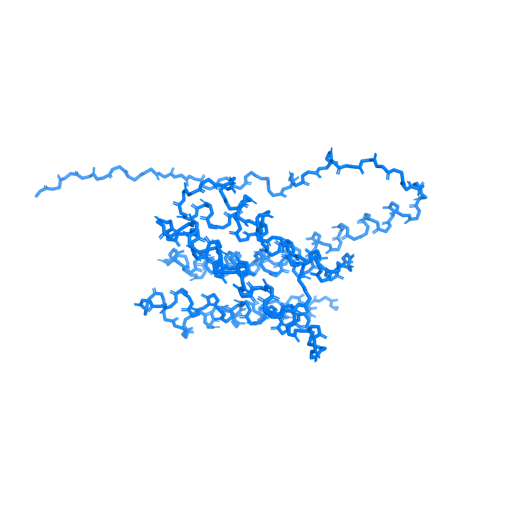1788 O O . GLU A 1 217 ? 20.356 -10.513 10.630 1.00 85.56 217 GLU A O 1
ATOM 1793 N N . MET A 1 218 ? 18.179 -10.205 10.191 1.00 79.88 218 MET A N 1
ATOM 1794 C CA . MET A 1 218 ? 18.056 -11.432 9.398 1.00 79.88 218 MET A CA 1
ATOM 1795 C C . MET A 1 218 ? 18.820 -11.368 8.071 1.00 79.88 218 MET A C 1
ATOM 1797 O O . MET A 1 218 ? 19.262 -12.403 7.571 1.00 79.88 218 MET A O 1
ATOM 1801 N N . ALA A 1 219 ? 19.016 -10.176 7.503 1.00 72.19 219 ALA A N 1
ATOM 1802 C CA . ALA A 1 219 ? 19.896 -9.993 6.352 1.00 72.19 219 ALA A CA 1
ATOM 1803 C C . ALA A 1 219 ? 21.379 -10.160 6.741 1.00 72.19 219 ALA A C 1
ATOM 1805 O O . ALA A 1 219 ? 22.142 -10.792 6.005 1.00 72.19 219 ALA A O 1
ATOM 1806 N N . GLY A 1 220 ? 21.775 -9.654 7.915 1.00 60.22 220 GLY A N 1
ATOM 1807 C CA . GLY A 1 220 ? 23.139 -9.741 8.451 1.00 60.22 220 GLY A CA 1
ATOM 1808 C C . GLY A 1 220 ? 23.579 -11.149 8.874 1.00 60.22 220 GLY A C 1
ATOM 1809 O O . GLY A 1 220 ? 24.754 -11.479 8.731 1.00 60.22 220 GLY A O 1
ATOM 1810 N N . ASN A 1 221 ? 22.646 -12.004 9.303 1.00 49.81 221 ASN A N 1
ATOM 1811 C CA . ASN A 1 221 ? 22.910 -13.385 9.742 1.00 49.81 221 ASN A CA 1
ATOM 1812 C C . ASN A 1 221 ? 23.091 -14.406 8.595 1.00 49.81 221 ASN A C 1
ATOM 1814 O O . ASN A 1 221 ? 23.066 -15.611 8.830 1.00 49.81 221 ASN A O 1
ATOM 1818 N N . THR A 1 222 ? 23.287 -13.943 7.355 1.00 43.69 222 THR A N 1
ATOM 1819 C CA . THR A 1 222 ? 23.521 -14.801 6.174 1.00 43.69 222 THR A CA 1
ATOM 1820 C C . THR A 1 222 ? 25.010 -14.883 5.779 1.00 43.69 222 THR A C 1
ATOM 1822 O O . THR A 1 222 ? 25.320 -15.068 4.603 1.00 43.69 222 THR A O 1
ATOM 1825 N N . ARG A 1 223 ? 25.938 -14.697 6.731 1.00 30.41 223 ARG A N 1
ATOM 1826 C CA . ARG A 1 223 ? 27.395 -14.814 6.519 1.00 30.41 223 ARG A CA 1
ATOM 1827 C C . ARG A 1 223 ? 27.974 -16.065 7.158 1.00 30.41 223 ARG A C 1
ATOM 1829 O O . ARG A 1 223 ? 27.638 -16.321 8.332 1.00 30.41 223 ARG A O 1
#

Sequence (223 aa):
MENRGKRVIIGIRFTSISRINIDRKMNTMPHSPENMELQYENQVRVGKEFEKIELVAEKLTEKYKEYTELKGFVDYLKGMEKLFAQARIDNWTETKVKEELVENEIHFLAIDSGVDEDIFKRIRDDFGMVYFTVEQVYESAEKLAEKYAACAECLEFIAYMKKVSLLFVEAQREHRDIRTIKESLCKSRIVKLSEDGNPQVETLEGIRMEFEEAMMEMAGNTR

Radius of gyration: 19.54 Å; chains: 1; bounding box: 56×42×61 Å